Protein AF-A0A1F9UHD9-F1 (afdb_monomer)

Radius of gyration: 20.04 Å; Cα contacts (8 Å, |Δi|>4): 445; chains: 1; bounding box: 47×51×51 Å

Nearest PDB structures (foldseek):
  6tq6-assembly1_A  TM=3.353E-01  e=9.472E+00  Homo sapiens

Structure (mmCIF, N/CA/C/O backbone):
data_AF-A0A1F9UHD9-F1
#
_entry.id   AF-A0A1F9UHD9-F1
#
loop_
_atom_site.group_PDB
_atom_site.id
_atom_site.type_symbol
_atom_site.label_atom_id
_atom_site.label_alt_id
_atom_site.label_comp_id
_atom_site.label_asym_id
_atom_site.label_entity_id
_atom_site.label_seq_id
_atom_site.pdbx_PDB_ins_code
_atom_site.Cartn_x
_atom_site.Cartn_y
_atom_site.Cartn_z
_atom_site.occupancy
_atom_site.B_iso_or_equiv
_atom_site.auth_seq_id
_atom_site.auth_comp_id
_atom_site.auth_asym_id
_atom_site.auth_atom_id
_atom_site.pdbx_PDB_model_num
ATOM 1 N N . MET A 1 1 ? 19.795 4.131 -18.757 1.00 57.53 1 MET A N 1
ATOM 2 C CA . MET A 1 1 ? 18.754 3.550 -17.888 1.00 57.53 1 MET A CA 1
ATOM 3 C C . MET A 1 1 ? 17.725 2.871 -18.749 1.00 57.53 1 MET A C 1
ATOM 5 O O . MET A 1 1 ? 17.191 3.509 -19.652 1.00 57.53 1 MET A O 1
ATOM 9 N N . ALA A 1 2 ? 17.502 1.584 -18.511 1.00 63.12 2 ALA A N 1
ATOM 10 C CA . ALA A 1 2 ? 16.493 0.815 -19.218 1.00 63.12 2 ALA A CA 1
ATOM 11 C C . ALA A 1 2 ? 15.283 0.642 -18.297 1.00 63.12 2 ALA A C 1
ATOM 13 O O . ALA A 1 2 ? 15.334 -0.117 -17.337 1.00 63.12 2 ALA A O 1
ATOM 14 N N . ARG A 1 3 ? 14.194 1.355 -18.602 1.00 83.56 3 ARG A N 1
ATOM 15 C CA . ARG A 1 3 ? 12.867 1.066 -18.048 1.00 83.56 3 ARG A CA 1
ATOM 16 C C . ARG A 1 3 ? 12.532 -0.394 -18.337 1.00 83.56 3 ARG A C 1
ATOM 18 O O . ARG A 1 3 ? 12.645 -0.809 -19.494 1.00 83.56 3 ARG A O 1
ATOM 25 N N . ILE A 1 4 ? 12.047 -1.139 -17.345 1.00 89.31 4 ILE A N 1
ATOM 26 C CA . ILE A 1 4 ? 11.502 -2.473 -17.607 1.00 89.31 4 ILE A CA 1
ATOM 27 C C . ILE A 1 4 ? 9.989 -2.395 -17.807 1.00 89.31 4 ILE A C 1
ATOM 29 O O . ILE A 1 4 ? 9.269 -1.695 -17.093 1.00 89.31 4 ILE A O 1
ATOM 33 N N . VAL A 1 5 ? 9.508 -3.107 -18.823 1.00 92.00 5 VAL A N 1
ATOM 34 C CA . VAL A 1 5 ? 8.082 -3.271 -19.107 1.00 92.00 5 VAL A CA 1
ATOM 35 C C . VAL A 1 5 ? 7.802 -4.762 -19.134 1.00 92.00 5 VAL A C 1
ATOM 37 O O . VAL A 1 5 ? 8.200 -5.462 -20.064 1.00 92.00 5 VAL A O 1
ATOM 40 N N . LEU A 1 6 ? 7.142 -5.253 -18.092 1.00 91.88 6 LEU A N 1
ATOM 41 C CA . LEU A 1 6 ? 6.813 -6.661 -17.933 1.00 91.88 6 LEU A CA 1
ATOM 42 C C . LEU A 1 6 ? 5.302 -6.823 -17.922 1.00 91.88 6 LEU A C 1
ATOM 44 O O . LEU A 1 6 ? 4.602 -6.269 -17.075 1.00 91.88 6 LEU A O 1
ATOM 48 N N . THR A 1 7 ? 4.800 -7.611 -18.864 1.00 93.56 7 THR A N 1
ATOM 49 C CA . THR A 1 7 ? 3.373 -7.886 -18.983 1.00 93.56 7 THR A CA 1
ATOM 50 C C . THR A 1 7 ? 3.118 -9.386 -19.056 1.00 93.56 7 THR A C 1
ATOM 52 O O . THR A 1 7 ? 3.784 -10.127 -19.785 1.00 93.56 7 THR A O 1
ATOM 55 N N . GLY A 1 8 ? 2.169 -9.843 -18.248 1.00 95.06 8 GLY A N 1
ATOM 56 C CA . GLY A 1 8 ? 1.490 -11.121 -18.412 1.00 95.06 8 GLY A CA 1
ATOM 57 C C . GLY A 1 8 ? 0.075 -10.909 -18.945 1.00 95.06 8 GLY A C 1
ATOM 58 O O . GLY A 1 8 ? -0.217 -9.939 -19.644 1.00 95.06 8 GLY A O 1
ATOM 59 N N . THR A 1 9 ? -0.826 -11.807 -18.567 1.00 95.94 9 THR A N 1
ATOM 60 C CA . THR A 1 9 ? -2.266 -11.701 -18.837 1.00 95.94 9 THR A CA 1
ATOM 61 C C . THR A 1 9 ? -3.055 -12.048 -17.579 1.00 95.94 9 THR A C 1
ATOM 63 O O . THR A 1 9 ? -2.531 -12.733 -16.700 1.00 95.94 9 THR A O 1
ATOM 66 N N . ALA A 1 10 ? -4.328 -11.652 -17.522 1.00 92.81 10 ALA A N 1
ATOM 67 C CA . ALA A 1 10 ? -5.207 -11.932 -16.383 1.00 92.81 10 ALA A CA 1
ATOM 68 C C . ALA A 1 10 ? -5.297 -13.427 -16.015 1.00 92.81 10 ALA A C 1
ATOM 70 O O . ALA A 1 10 ? -5.499 -13.762 -14.854 1.00 92.81 10 ALA A O 1
ATOM 71 N N . THR A 1 11 ? -5.119 -14.330 -16.984 1.00 95.56 11 THR A N 1
ATOM 72 C CA . THR A 1 11 ? -5.179 -15.787 -16.777 1.00 95.56 11 THR A CA 1
ATOM 73 C C . THR A 1 11 ? -3.806 -16.456 -16.727 1.00 95.56 11 THR A C 1
ATOM 75 O O . THR A 1 11 ? -3.707 -17.641 -16.416 1.00 95.56 11 THR A O 1
ATOM 78 N N . LYS A 1 12 ? -2.735 -15.735 -17.066 1.00 97.19 12 LYS A N 1
ATOM 79 C CA . LYS A 1 12 ? -1.369 -16.261 -17.097 1.00 97.19 12 LYS A CA 1
ATOM 80 C C . LYS A 1 12 ? -0.401 -15.159 -16.703 1.00 97.19 12 LYS A C 1
ATOM 82 O O . LYS A 1 12 ? 0.032 -14.371 -17.550 1.00 97.19 12 LYS A O 1
ATOM 87 N N . LEU A 1 13 ? -0.071 -15.129 -15.416 1.00 97.75 13 LEU A N 1
ATOM 88 C CA . LEU A 1 13 ? 0.913 -14.201 -14.880 1.00 97.75 13 LEU A CA 1
ATOM 89 C C . LEU A 1 13 ? 2.289 -14.469 -15.494 1.00 97.75 13 LEU A C 1
ATOM 91 O O . LEU A 1 13 ? 2.689 -15.618 -15.710 1.00 97.75 13 LEU A O 1
ATOM 95 N N . ARG A 1 14 ? 3.040 -13.399 -15.751 1.00 98.06 14 ARG A N 1
ATOM 96 C CA . ARG A 1 14 ? 4.465 -13.495 -16.059 1.00 98.06 14 ARG A CA 1
ATOM 97 C C . ARG A 1 14 ? 5.230 -13.594 -14.744 1.00 98.06 14 ARG A C 1
ATOM 99 O O . ARG A 1 14 ? 5.180 -12.672 -13.944 1.00 98.06 14 ARG A O 1
ATOM 106 N N . ARG A 1 15 ? 5.982 -14.670 -14.533 1.00 98.06 15 ARG A N 1
ATOM 107 C CA . ARG A 1 15 ? 6.895 -14.774 -13.386 1.00 98.06 15 ARG A CA 1
ATOM 108 C C . ARG A 1 15 ? 8.090 -13.833 -13.578 1.00 98.06 15 ARG A C 1
ATOM 110 O O . ARG A 1 15 ? 8.751 -13.937 -14.613 1.00 98.06 15 ARG A O 1
ATOM 117 N N . LEU A 1 16 ? 8.369 -12.970 -12.598 1.00 97.81 16 LEU A N 1
ATOM 118 C CA . LEU A 1 16 ? 9.593 -12.165 -12.559 1.00 97.81 16 LEU A CA 1
ATOM 119 C C . LEU A 1 16 ? 10.815 -13.086 -12.451 1.00 97.81 16 LEU A C 1
ATOM 121 O O . LEU A 1 16 ? 10.798 -14.090 -11.733 1.00 97.81 16 LEU A O 1
ATOM 125 N N . ARG A 1 17 ? 11.879 -12.761 -13.180 1.00 97.38 17 ARG A N 1
ATOM 126 C CA . ARG A 1 17 ? 13.166 -13.461 -13.146 1.00 97.38 17 ARG A CA 1
ATOM 127 C C . ARG A 1 17 ? 14.262 -12.476 -12.768 1.00 97.38 17 ARG A C 1
ATOM 129 O O . ARG A 1 17 ? 14.183 -11.306 -13.111 1.00 97.38 17 ARG A O 1
ATOM 136 N N . ALA A 1 18 ? 15.338 -12.965 -12.154 1.00 95.12 18 ALA A N 1
ATOM 137 C CA . ALA A 1 18 ? 16.503 -12.129 -11.853 1.00 95.12 18 ALA A CA 1
ATOM 138 C C . ALA A 1 18 ? 17.067 -11.434 -13.108 1.00 95.12 18 ALA A C 1
ATOM 140 O O . ALA A 1 18 ? 17.470 -10.283 -13.042 1.00 95.12 18 ALA A O 1
ATOM 141 N N . ALA A 1 19 ? 17.020 -12.103 -14.266 1.00 95.12 19 ALA A N 1
ATOM 142 C CA . ALA A 1 19 ? 17.452 -11.536 -15.544 1.00 95.12 19 ALA A CA 1
ATOM 143 C C . ALA A 1 19 ? 16.525 -10.433 -16.096 1.00 95.12 19 ALA A C 1
ATOM 145 O O . ALA A 1 19 ? 16.925 -9.724 -17.014 1.00 95.12 19 ALA A O 1
ATOM 146 N N . ASP A 1 20 ? 15.299 -10.299 -15.576 1.00 95.50 20 ASP A N 1
ATOM 147 C CA . ASP A 1 20 ? 14.425 -9.171 -15.914 1.00 95.50 20 ASP A CA 1
ATOM 148 C C . ASP A 1 20 ? 14.823 -7.900 -15.140 1.00 95.50 20 ASP A C 1
ATOM 150 O O . ASP A 1 20 ? 14.410 -6.807 -15.518 1.00 95.50 20 ASP A O 1
ATOM 154 N N . LEU A 1 21 ? 15.585 -8.031 -14.045 1.00 95.06 21 LEU A N 1
ATOM 155 C CA . LEU A 1 21 ? 15.977 -6.914 -13.191 1.00 95.06 21 LEU A CA 1
ATOM 156 C C . LEU A 1 21 ? 17.275 -6.272 -13.700 1.00 95.06 21 LEU A C 1
ATOM 158 O O . LEU A 1 21 ? 18.230 -6.979 -14.036 1.00 95.06 21 LEU A O 1
ATOM 162 N N . PRO A 1 22 ? 17.350 -4.934 -13.738 1.00 94.00 22 PRO A N 1
ATOM 163 C CA . PRO A 1 22 ? 18.509 -4.250 -14.278 1.00 94.00 22 PRO A CA 1
ATOM 164 C C . PRO A 1 22 ? 19.681 -4.277 -13.287 1.00 94.00 22 PRO A C 1
ATOM 166 O O . PRO A 1 22 ? 19.509 -4.183 -12.070 1.00 94.00 22 PRO A O 1
ATOM 169 N N . ALA A 1 23 ? 20.900 -4.396 -13.819 1.00 93.06 23 ALA A N 1
ATOM 170 C CA . ALA A 1 23 ? 22.121 -4.485 -13.015 1.00 93.06 23 ALA A CA 1
ATOM 171 C C . ALA A 1 23 ? 22.457 -3.176 -12.277 1.00 93.06 23 ALA A C 1
ATOM 173 O O . ALA A 1 23 ? 23.102 -3.209 -11.230 1.00 93.06 23 ALA A O 1
ATOM 174 N N . ASP A 1 24 ? 22.001 -2.035 -12.803 1.00 93.12 24 ASP A N 1
ATOM 175 C CA . ASP A 1 24 ? 22.164 -0.709 -12.194 1.00 93.12 24 ASP A CA 1
ATOM 176 C C . ASP A 1 24 ? 21.177 -0.446 -11.043 1.00 93.12 24 ASP A C 1
ATOM 178 O O . ASP A 1 24 ? 21.260 0.598 -10.400 1.00 93.12 24 ASP A O 1
ATOM 182 N N . ARG A 1 25 ? 20.292 -1.413 -10.748 1.00 94.31 25 ARG A N 1
ATOM 183 C CA . ARG A 1 25 ? 19.274 -1.363 -9.685 1.00 94.31 25 ARG A CA 1
ATOM 184 C C . ARG A 1 25 ? 18.251 -0.240 -9.860 1.00 94.31 25 ARG A C 1
ATOM 186 O O . ARG A 1 25 ? 17.535 0.095 -8.918 1.00 94.31 25 ARG A O 1
ATOM 193 N N . ASP A 1 26 ? 18.149 0.318 -11.060 1.00 93.62 26 ASP A N 1
ATOM 194 C CA . ASP A 1 26 ? 17.202 1.377 -11.368 1.00 93.62 26 ASP A CA 1
ATOM 195 C C . ASP A 1 26 ? 15.925 0.794 -11.981 1.00 93.62 26 ASP A C 1
ATOM 197 O O . ASP A 1 26 ? 15.885 0.438 -13.157 1.00 93.62 26 ASP A O 1
ATOM 201 N N . LEU A 1 27 ? 14.865 0.702 -11.179 1.00 93.19 27 LEU A N 1
ATOM 202 C CA . LEU A 1 27 ? 13.528 0.326 -11.636 1.00 93.19 27 LEU A CA 1
ATOM 203 C C . LEU A 1 27 ? 12.634 1.543 -11.877 1.00 93.19 27 LEU A C 1
ATOM 205 O O . LEU A 1 27 ? 11.437 1.368 -12.111 1.00 93.19 27 LEU A O 1
ATOM 209 N N . ARG A 1 28 ? 13.162 2.768 -11.888 1.00 88.25 28 ARG A N 1
ATOM 210 C CA . ARG A 1 28 ? 12.317 3.952 -12.023 1.00 88.25 28 ARG A CA 1
ATOM 211 C C . ARG A 1 28 ? 11.534 3.957 -13.325 1.00 88.25 28 ARG A C 1
ATOM 213 O O . ARG A 1 28 ? 12.042 3.579 -14.383 1.00 88.25 28 ARG A O 1
ATOM 220 N N . ASN A 1 29 ? 10.301 4.454 -13.263 1.00 83.81 29 ASN A N 1
ATOM 221 C CA . ASN A 1 29 ? 9.361 4.489 -14.392 1.00 83.81 29 ASN A CA 1
ATOM 222 C C . ASN A 1 29 ? 9.012 3.102 -14.973 1.00 83.81 29 ASN A C 1
ATOM 224 O O . ASN A 1 29 ? 8.478 3.012 -16.085 1.00 83.81 29 ASN A O 1
ATOM 228 N N . SER A 1 30 ? 9.331 2.010 -14.274 1.00 88.69 30 SER A N 1
ATOM 229 C CA . SER A 1 30 ? 9.020 0.658 -14.740 1.00 88.69 30 SER A CA 1
ATOM 230 C C . SER A 1 30 ? 7.523 0.381 -14.720 1.00 88.69 30 SER A C 1
ATOM 232 O O . SER A 1 30 ? 6.766 0.983 -13.962 1.00 88.69 30 SER A O 1
ATOM 234 N N . TYR A 1 31 ? 7.087 -0.537 -15.580 1.00 91.12 31 TYR A N 1
ATOM 235 C CA . TYR A 1 31 ? 5.685 -0.923 -15.696 1.00 91.12 31 TYR A CA 1
ATOM 236 C C . TYR A 1 31 ? 5.527 -2.436 -15.619 1.00 91.12 31 TYR A C 1
ATOM 238 O O . TYR A 1 31 ? 6.058 -3.172 -16.454 1.00 91.12 31 TYR A O 1
ATOM 246 N N . LEU A 1 32 ? 4.786 -2.895 -14.619 1.00 94.56 32 LEU A N 1
ATOM 247 C CA . LEU A 1 32 ? 4.532 -4.296 -14.346 1.00 94.56 32 LEU A CA 1
ATOM 248 C C . LEU A 1 32 ? 3.023 -4.523 -14.298 1.00 94.56 32 LEU A C 1
ATOM 250 O O . LEU A 1 32 ? 2.328 -3.965 -13.448 1.00 94.56 32 LEU A O 1
ATOM 254 N N . ARG A 1 33 ? 2.515 -5.360 -15.207 1.00 95.81 33 ARG A N 1
ATOM 255 C CA . ARG A 1 33 ? 1.104 -5.760 -15.223 1.00 95.81 33 ARG A CA 1
ATOM 256 C C . ARG A 1 33 ? 0.941 -7.263 -15.347 1.00 95.81 33 ARG A C 1
ATOM 258 O O . ARG A 1 33 ? 1.534 -7.859 -16.245 1.00 95.81 33 ARG A O 1
ATOM 265 N N . TYR A 1 34 ? 0.109 -7.875 -14.505 1.00 97.75 34 TYR A N 1
ATOM 266 C CA . TYR A 1 34 ? -0.039 -9.337 -14.468 1.00 97.75 34 TYR A CA 1
ATOM 267 C C . TYR A 1 34 ? 1.309 -10.045 -14.268 1.00 97.75 34 TYR A C 1
ATOM 269 O O . TYR A 1 34 ? 1.627 -11.025 -14.948 1.00 97.75 34 TYR A O 1
ATOM 277 N N . VAL A 1 35 ? 2.130 -9.511 -13.363 1.00 98.31 35 VAL A N 1
ATOM 278 C CA . VAL A 1 35 ? 3.443 -10.061 -13.017 1.00 98.31 35 VAL A CA 1
ATOM 279 C C . VAL A 1 35 ? 3.365 -10.718 -11.645 1.00 98.31 35 VAL A C 1
ATOM 281 O O . VAL A 1 35 ? 2.820 -10.156 -10.699 1.00 98.31 35 VAL A O 1
ATOM 284 N N . ASP A 1 36 ? 3.923 -11.916 -11.542 1.00 98.56 36 ASP A N 1
ATOM 285 C CA . ASP A 1 36 ? 4.171 -12.577 -10.270 1.00 98.56 36 ASP A CA 1
ATOM 286 C C . ASP A 1 36 ? 5.591 -12.244 -9.794 1.00 98.56 36 ASP A C 1
ATOM 288 O O . ASP A 1 36 ? 6.587 -12.729 -10.340 1.00 98.56 36 ASP A O 1
ATOM 292 N N . LEU A 1 37 ? 5.644 -11.388 -8.782 1.00 98.25 37 LEU A N 1
ATOM 293 C CA . LEU A 1 37 ? 6.819 -10.897 -8.074 1.00 98.25 37 LEU A CA 1
ATOM 294 C C . LEU A 1 37 ? 7.121 -11.734 -6.821 1.00 98.25 37 LEU A C 1
ATOM 296 O O . LEU A 1 37 ? 8.087 -11.446 -6.124 1.00 98.25 37 LEU A O 1
ATOM 300 N N . SER A 1 38 ? 6.305 -12.740 -6.490 1.00 98.06 38 SER A N 1
ATOM 301 C CA . SER A 1 38 ? 6.288 -13.325 -5.145 1.00 98.06 38 SER A CA 1
ATOM 302 C C . SER A 1 38 ? 7.656 -13.841 -4.692 1.00 98.06 38 SER A C 1
ATOM 304 O O . SER A 1 38 ? 8.303 -14.608 -5.414 1.00 98.06 38 SER A O 1
ATOM 306 N N . GLY A 1 39 ? 8.064 -13.462 -3.481 1.00 96.12 39 GLY A N 1
ATOM 307 C CA . GLY A 1 39 ? 9.324 -13.858 -2.848 1.00 96.12 39 GLY A CA 1
ATOM 308 C C . GLY A 1 39 ? 10.577 -13.161 -3.385 1.00 96.12 39 GLY A C 1
ATOM 309 O O . GLY A 1 39 ? 11.678 -13.556 -3.009 1.00 96.12 39 GLY A O 1
ATOM 310 N N . PHE A 1 40 ? 10.451 -12.165 -4.268 1.00 97.69 40 PHE A N 1
ATOM 311 C CA . PHE A 1 40 ? 11.605 -11.377 -4.699 1.00 97.69 40 PHE A CA 1
ATOM 312 C C . PHE A 1 40 ? 12.052 -10.382 -3.632 1.00 97.69 40 PHE A C 1
ATOM 314 O O . PHE A 1 40 ? 11.241 -9.695 -3.008 1.00 97.69 40 PHE A O 1
ATOM 321 N N . ASP A 1 41 ? 13.369 -10.259 -3.498 1.00 97.75 41 ASP A N 1
ATOM 322 C CA . ASP A 1 41 ? 13.995 -9.173 -2.763 1.00 97.75 41 ASP A CA 1
ATOM 323 C C . ASP A 1 41 ? 14.229 -7.983 -3.704 1.00 97.75 41 ASP A C 1
ATOM 325 O O . ASP A 1 41 ? 15.094 -8.029 -4.582 1.00 97.75 41 ASP A O 1
ATOM 329 N N . LEU A 1 42 ? 13.424 -6.931 -3.538 1.00 96.94 42 LEU A N 1
ATOM 330 C CA . LEU A 1 42 ? 13.552 -5.663 -4.254 1.00 96.94 42 LEU A CA 1
ATOM 331 C C . LEU A 1 42 ? 14.148 -4.563 -3.361 1.00 96.94 42 LEU A C 1
ATOM 333 O O . LEU A 1 42 ? 14.152 -3.395 -3.750 1.00 96.94 42 LEU A O 1
ATOM 337 N N . SER A 1 43 ? 14.690 -4.916 -2.189 1.00 96.50 43 SER A N 1
ATOM 338 C CA . SER A 1 43 ? 15.120 -3.960 -1.159 1.00 96.50 43 SER A CA 1
ATOM 339 C C . SER A 1 43 ? 16.210 -2.988 -1.604 1.00 96.50 43 SER A C 1
ATOM 341 O O . SER A 1 43 ? 16.368 -1.936 -0.992 1.00 96.50 43 SER A O 1
ATOM 343 N N . ILE A 1 44 ? 16.957 -3.335 -2.655 1.00 95.25 44 ILE A N 1
ATOM 344 C CA . ILE A 1 44 ? 18.083 -2.559 -3.188 1.00 95.25 44 ILE A CA 1
ATOM 345 C C . ILE A 1 44 ? 17.741 -1.761 -4.452 1.00 95.25 44 ILE A C 1
ATOM 347 O O . ILE A 1 44 ? 18.631 -1.111 -5.002 1.00 95.25 44 ILE A O 1
ATOM 351 N N . TYR A 1 45 ? 16.507 -1.857 -4.952 1.00 95.56 45 TYR A N 1
ATOM 352 C CA . TYR A 1 45 ? 16.109 -1.248 -6.218 1.00 95.56 45 TYR A CA 1
ATOM 353 C C . TYR A 1 45 ? 15.418 0.093 -5.995 1.00 95.56 45 TYR A C 1
ATOM 355 O O . TYR A 1 45 ? 14.571 0.232 -5.119 1.00 95.56 45 TYR A O 1
ATOM 363 N N . ASP A 1 46 ? 15.750 1.081 -6.820 1.00 94.56 46 ASP A N 1
ATOM 364 C CA . ASP A 1 46 ? 15.022 2.346 -6.863 1.00 94.56 46 ASP A CA 1
ATOM 365 C C . ASP A 1 46 ? 13.749 2.164 -7.694 1.00 94.56 46 ASP A C 1
ATOM 367 O O . ASP A 1 46 ? 13.811 2.022 -8.913 1.00 94.56 46 ASP A O 1
ATOM 371 N N . MET A 1 47 ? 12.597 2.131 -7.031 1.00 93.69 47 MET A N 1
ATOM 372 C CA . MET A 1 47 ? 11.284 1.877 -7.626 1.00 93.69 47 MET A CA 1
ATOM 373 C C . MET A 1 47 ? 10.436 3.149 -7.754 1.00 93.69 47 MET A C 1
ATOM 375 O O . MET A 1 47 ? 9.214 3.056 -7.925 1.00 93.69 47 MET A O 1
ATOM 379 N N . ARG A 1 48 ? 11.041 4.344 -7.704 1.00 88.19 48 ARG A N 1
ATOM 380 C CA . ARG A 1 48 ? 10.283 5.594 -7.857 1.00 88.19 48 ARG A CA 1
ATOM 381 C C . ARG A 1 48 ? 9.535 5.634 -9.185 1.00 88.19 48 ARG A C 1
ATOM 383 O O . ARG A 1 48 ? 10.041 5.189 -10.214 1.00 88.19 48 ARG A O 1
ATOM 390 N N . ASP A 1 49 ? 8.311 6.149 -9.162 1.00 83.50 49 ASP A N 1
ATOM 391 C CA . ASP A 1 49 ? 7.435 6.213 -10.343 1.00 83.50 49 ASP A CA 1
ATOM 392 C C . ASP A 1 49 ? 7.141 4.837 -11.001 1.00 83.50 49 ASP A C 1
ATOM 394 O O . ASP A 1 49 ? 6.793 4.776 -12.182 1.00 83.50 49 ASP A O 1
ATOM 398 N N . THR A 1 50 ? 7.294 3.718 -10.279 1.00 88.81 50 THR A N 1
ATOM 399 C CA . THR A 1 50 ? 6.979 2.374 -10.804 1.00 88.81 50 THR A CA 1
ATOM 400 C C . THR A 1 50 ? 5.490 2.067 -10.720 1.00 88.81 50 THR A C 1
ATOM 402 O O . THR A 1 50 ? 4.845 2.337 -9.706 1.00 88.81 50 THR A O 1
ATOM 405 N N . ASP A 1 51 ? 4.971 1.406 -11.752 1.00 87.81 51 ASP A N 1
ATOM 406 C CA . ASP A 1 51 ? 3.604 0.903 -11.803 1.00 87.81 51 ASP A CA 1
ATOM 407 C C . ASP A 1 51 ? 3.527 -0.599 -11.624 1.00 87.81 51 ASP A C 1
ATOM 409 O O . ASP A 1 51 ? 4.130 -1.358 -12.383 1.00 87.81 51 ASP A O 1
ATOM 413 N N . ILE A 1 52 ? 2.713 -1.019 -10.663 1.00 94.19 52 ILE A N 1
ATOM 414 C CA . ILE A 1 52 ? 2.441 -2.417 -10.356 1.00 94.19 52 ILE A CA 1
ATOM 415 C C . ILE A 1 52 ? 0.923 -2.599 -10.346 1.00 94.19 52 ILE A C 1
ATOM 417 O O . ILE A 1 52 ? 0.224 -2.102 -9.463 1.00 94.19 52 ILE A O 1
ATOM 421 N N . ILE A 1 53 ? 0.392 -3.252 -11.377 1.00 92.75 53 ILE A N 1
ATOM 422 C CA . ILE A 1 53 ? -1.052 -3.325 -11.622 1.00 92.75 53 ILE A CA 1
ATOM 423 C C . ILE A 1 53 ? -1.461 -4.775 -11.865 1.00 92.75 53 ILE A C 1
ATOM 425 O O . ILE A 1 53 ? -0.896 -5.443 -12.726 1.00 92.75 53 ILE A O 1
ATOM 429 N N . ASP A 1 54 ? -2.489 -5.257 -11.169 1.00 94.00 54 ASP A N 1
ATOM 430 C CA . ASP A 1 54 ? -2.989 -6.629 -11.335 1.00 94.00 54 ASP A CA 1
ATOM 431 C C . ASP A 1 54 ? -1.894 -7.699 -11.110 1.00 94.00 54 ASP A C 1
ATOM 433 O O . ASP A 1 54 ? -1.837 -8.711 -11.812 1.00 94.00 54 ASP A O 1
ATOM 437 N N . CYS A 1 55 ? -0.966 -7.450 -10.184 1.00 97.75 55 CYS A N 1
ATOM 438 C CA . CYS A 1 55 ? 0.188 -8.311 -9.926 1.00 97.75 55 CYS A CA 1
ATOM 439 C C . CYS A 1 55 ? -0.009 -9.188 -8.679 1.00 97.75 55 CYS A C 1
ATOM 441 O O . CYS A 1 55 ? -0.952 -9.029 -7.904 1.00 97.75 55 CYS A O 1
ATOM 443 N N . VAL A 1 56 ? 0.934 -10.100 -8.452 1.00 98.44 56 VAL A N 1
ATOM 444 C CA . VAL A 1 56 ? 1.048 -10.850 -7.194 1.00 98.44 56 VAL A CA 1
ATOM 445 C C . VAL A 1 56 ? 2.428 -10.578 -6.606 1.00 98.44 56 VAL A C 1
ATOM 447 O O . VAL A 1 56 ? 3.435 -10.951 -7.195 1.00 98.44 56 VAL A O 1
ATOM 450 N N . GLY A 1 57 ? 2.474 -9.900 -5.465 1.00 98.00 57 GLY A N 1
ATOM 451 C CA . GLY A 1 57 ? 3.676 -9.485 -4.738 1.00 98.00 57 GLY A CA 1
ATOM 452 C C . GLY A 1 57 ? 3.824 -10.152 -3.373 1.00 98.00 57 GLY A C 1
ATOM 453 O O . GLY A 1 57 ? 4.341 -9.540 -2.442 1.00 98.00 57 GLY A O 1
ATOM 454 N N . ARG A 1 58 ? 3.371 -11.402 -3.225 1.00 98.44 58 ARG A N 1
ATOM 455 C CA . ARG A 1 58 ? 3.387 -12.096 -1.931 1.00 98.44 58 ARG A CA 1
ATOM 456 C C . ARG A 1 58 ? 4.807 -12.279 -1.412 1.00 98.44 58 ARG A C 1
ATOM 458 O O . ARG A 1 58 ? 5.663 -12.784 -2.135 1.00 98.44 58 ARG A O 1
ATOM 465 N N . GLY A 1 59 ? 5.063 -11.906 -0.163 1.00 98.31 59 GLY A N 1
ATOM 466 C CA . GLY A 1 59 ? 6.392 -12.054 0.440 1.00 98.31 59 GLY A CA 1
ATOM 467 C C . GLY A 1 59 ? 7.501 -11.239 -0.235 1.00 98.31 59 GLY A C 1
ATOM 468 O O . GLY A 1 59 ? 8.673 -11.539 -0.026 1.00 98.31 59 GLY A O 1
ATOM 469 N N . VAL A 1 60 ? 7.165 -10.253 -1.076 1.00 98.19 60 VAL A N 1
ATOM 470 C CA . VAL A 1 60 ? 8.162 -9.353 -1.676 1.00 98.19 60 VAL A CA 1
ATOM 471 C C . VAL A 1 60 ? 8.776 -8.466 -0.604 1.00 98.19 60 VAL A C 1
ATOM 473 O O . VAL A 1 60 ? 8.083 -7.999 0.296 1.00 98.19 60 VAL A O 1
ATOM 476 N N . ILE A 1 61 ? 10.066 -8.179 -0.722 1.00 98.19 61 ILE A N 1
ATOM 477 C CA . ILE A 1 61 ? 10.726 -7.171 0.105 1.00 98.19 61 ILE A CA 1
ATOM 478 C C . ILE A 1 61 ? 10.825 -5.882 -0.705 1.00 98.19 61 ILE A C 1
ATOM 480 O O . ILE A 1 61 ? 11.592 -5.824 -1.662 1.00 98.19 61 ILE A O 1
ATOM 484 N N . LEU A 1 62 ? 10.043 -4.863 -0.347 1.00 97.38 62 LEU A N 1
ATOM 485 C CA . LEU A 1 62 ? 10.111 -3.551 -0.993 1.00 97.38 62 LEU A CA 1
ATOM 486 C C . LEU A 1 62 ? 11.288 -2.722 -0.445 1.00 97.38 62 LEU A C 1
ATOM 488 O O . LEU A 1 62 ? 11.740 -2.957 0.682 1.00 97.38 62 LEU A O 1
ATOM 492 N N . PRO A 1 63 ? 11.801 -1.755 -1.225 1.00 95.31 63 PRO A N 1
ATOM 493 C CA . PRO A 1 63 ? 12.921 -0.928 -0.803 1.00 95.31 63 PRO A CA 1
ATOM 494 C C . PRO A 1 63 ? 12.511 0.055 0.296 1.00 95.31 63 PRO A C 1
ATOM 496 O O . PRO A 1 63 ? 11.507 0.752 0.191 1.00 95.31 63 PRO A O 1
ATOM 499 N N . ASP A 1 64 ? 13.324 0.108 1.351 1.00 92.00 64 ASP A N 1
ATOM 500 C CA . ASP A 1 64 ? 13.120 0.933 2.549 1.00 92.00 64 ASP A CA 1
ATOM 501 C C . ASP A 1 64 ? 14.357 1.807 2.803 1.00 92.00 64 ASP A C 1
ATOM 503 O O . ASP A 1 64 ? 14.963 1.798 3.872 1.00 92.00 64 ASP A O 1
ATOM 507 N N . PHE A 1 65 ? 14.804 2.502 1.755 1.00 87.81 65 PHE A N 1
ATOM 508 C CA . PHE A 1 65 ? 15.946 3.411 1.803 1.00 87.81 65 PHE A CA 1
ATOM 509 C C . PHE A 1 65 ? 15.633 4.728 1.089 1.00 87.81 65 PHE A C 1
ATOM 511 O O . PHE A 1 65 ? 14.790 4.790 0.186 1.00 87.81 65 PHE A O 1
ATOM 518 N N . ALA A 1 66 ? 16.359 5.771 1.488 1.00 80.81 66 ALA A N 1
ATOM 519 C CA . ALA A 1 66 ? 16.329 7.070 0.833 1.00 80.81 66 ALA A CA 1
ATOM 520 C C . ALA A 1 66 ? 17.223 7.068 -0.417 1.00 80.81 66 ALA A C 1
ATOM 522 O O . ALA A 1 66 ? 18.393 6.687 -0.370 1.00 80.81 66 ALA A O 1
ATOM 523 N N . ALA A 1 67 ? 16.675 7.526 -1.537 1.00 64.88 67 ALA A N 1
ATOM 524 C CA . ALA A 1 67 ? 17.332 7.728 -2.822 1.00 64.88 67 ALA A CA 1
ATOM 525 C C . ALA A 1 67 ? 17.449 9.239 -3.119 1.00 64.88 67 ALA A C 1
ATOM 527 O O . ALA A 1 67 ? 16.785 9.781 -4.015 1.00 64.88 67 ALA A O 1
ATOM 528 N N . GLY A 1 68 ? 18.299 9.920 -2.342 1.00 75.19 68 GLY A N 1
ATOM 529 C CA . GLY A 1 68 ? 18.353 11.385 -2.257 1.00 75.19 68 GLY A CA 1
ATOM 530 C C . GLY A 1 68 ? 17.323 11.903 -1.250 1.00 75.19 68 GLY A C 1
ATOM 531 O O . GLY A 1 68 ? 17.169 11.309 -0.189 1.00 75.19 68 GLY A O 1
ATOM 532 N N . ASP A 1 69 ? 16.586 12.956 -1.611 1.00 66.44 69 ASP A N 1
ATOM 533 C CA . ASP A 1 69 ? 15.513 13.535 -0.775 1.00 66.44 69 ASP A CA 1
ATOM 534 C C . ASP A 1 69 ? 14.187 12.751 -0.839 1.00 66.44 69 ASP A C 1
ATOM 536 O O . ASP A 1 69 ? 13.191 13.137 -0.232 1.00 66.44 69 ASP A O 1
ATOM 540 N N . LEU A 1 70 ? 14.151 11.668 -1.617 1.00 72.75 70 LEU A N 1
ATOM 541 C CA . LEU A 1 70 ? 12.967 10.845 -1.855 1.00 72.75 70 LEU A CA 1
ATOM 542 C C . LEU A 1 70 ? 13.217 9.419 -1.385 1.00 72.75 70 LEU A C 1
ATOM 544 O O . LEU A 1 70 ? 14.337 8.924 -1.474 1.00 72.75 70 LEU A O 1
ATOM 548 N N . GLN A 1 71 ? 12.169 8.718 -0.981 1.00 84.50 71 GLN A N 1
ATOM 549 C CA . GLN A 1 71 ? 12.233 7.282 -0.731 1.00 84.50 71 GLN A CA 1
ATOM 550 C C . GLN A 1 71 ? 12.246 6.502 -2.040 1.00 84.50 71 GLN A C 1
ATOM 552 O O . GL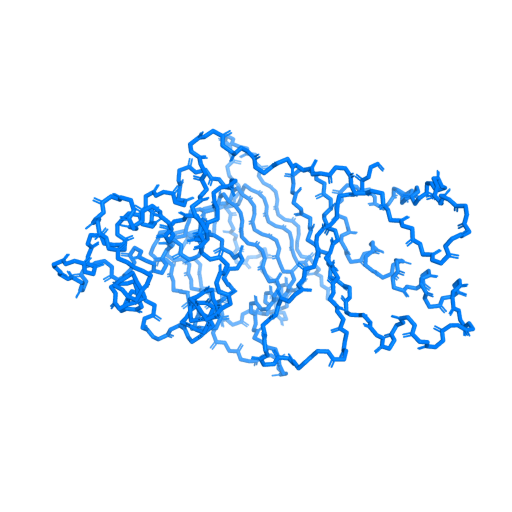N A 1 71 ? 11.639 6.904 -3.033 1.00 84.50 71 GLN A O 1
ATOM 557 N N . ALA A 1 72 ? 12.890 5.338 -2.031 1.00 88.69 72 ALA A N 1
ATOM 558 C CA . ALA A 1 72 ? 12.972 4.444 -3.185 1.00 88.69 72 ALA A CA 1
ATOM 559 C C . ALA A 1 72 ? 11.605 3.936 -3.694 1.00 88.69 72 ALA A C 1
ATOM 561 O O . ALA A 1 72 ? 11.532 3.397 -4.790 1.00 88.69 72 ALA A O 1
ATOM 562 N N . THR A 1 73 ? 10.514 4.128 -2.944 1.00 90.50 73 THR A N 1
ATOM 563 C CA . THR A 1 73 ? 9.132 3.850 -3.380 1.00 90.50 73 THR A CA 1
ATOM 564 C C . THR A 1 73 ? 8.281 5.104 -3.584 1.00 90.50 73 THR A C 1
ATOM 566 O O . THR A 1 73 ? 7.061 4.993 -3.729 1.00 90.50 73 THR A O 1
ATOM 569 N N . ASP A 1 74 ? 8.856 6.308 -3.547 1.00 83.00 74 ASP A N 1
ATOM 570 C CA . ASP A 1 74 ? 8.064 7.523 -3.751 1.00 83.00 74 ASP A CA 1
ATOM 571 C C . ASP A 1 74 ? 7.423 7.521 -5.145 1.00 83.00 74 ASP A C 1
ATOM 573 O O . ASP A 1 74 ? 8.040 7.167 -6.150 1.00 83.00 74 ASP A O 1
ATOM 577 N N . TYR A 1 75 ? 6.141 7.883 -5.188 1.00 80.00 75 TYR A N 1
ATOM 578 C CA . TYR A 1 75 ? 5.288 7.834 -6.383 1.00 80.00 75 TYR A CA 1
ATOM 579 C C . TYR A 1 75 ? 5.098 6.447 -7.016 1.00 80.00 75 TYR A C 1
ATOM 581 O O . TYR A 1 75 ? 4.446 6.348 -8.055 1.00 80.00 75 TYR A O 1
ATOM 589 N N . MET A 1 76 ? 5.587 5.371 -6.389 1.00 88.38 76 MET A N 1
ATOM 590 C CA . MET A 1 76 ? 5.225 4.013 -6.785 1.00 88.38 76 MET A CA 1
ATOM 591 C C . MET A 1 76 ? 3.711 3.832 -6.642 1.00 88.38 76 MET A C 1
ATOM 593 O O . MET A 1 76 ? 3.136 4.190 -5.609 1.00 88.38 76 MET A O 1
ATOM 597 N N . GLN A 1 77 ? 3.077 3.255 -7.659 1.00 86.19 77 GLN A N 1
ATOM 598 C CA . GLN A 1 77 ? 1.654 2.942 -7.656 1.00 86.19 77 GLN A CA 1
ATOM 599 C C . GLN A 1 77 ? 1.439 1.434 -7.670 1.00 86.19 77 GLN A C 1
ATOM 601 O O . GLN A 1 77 ? 1.864 0.741 -8.591 1.00 86.19 77 GLN A O 1
ATOM 606 N N . SER A 1 78 ? 0.716 0.946 -6.670 1.00 89.62 78 SER A N 1
ATOM 607 C CA . SER A 1 78 ? 0.180 -0.408 -6.630 1.00 89.62 78 SER A CA 1
ATOM 608 C C . SER A 1 78 ? -1.327 -0.373 -6.777 1.00 89.62 78 SER A C 1
ATOM 610 O O . SER A 1 78 ? -1.982 0.323 -6.000 1.00 89.62 78 SER A O 1
ATOM 612 N N . ARG A 1 79 ? -1.878 -1.162 -7.705 1.00 87.38 79 ARG A N 1
ATOM 613 C CA . ARG A 1 79 ? -3.326 -1.389 -7.794 1.00 87.38 79 ARG A CA 1
ATOM 614 C C . ARG A 1 79 ? -3.679 -2.839 -8.027 1.00 87.38 79 ARG A C 1
ATOM 616 O O . ARG A 1 79 ? -3.075 -3.485 -8.888 1.00 87.38 79 ARG A O 1
ATOM 623 N N . ARG A 1 80 ? -4.730 -3.303 -7.344 1.00 89.56 80 ARG A N 1
ATOM 624 C CA . ARG A 1 80 ? -5.288 -4.654 -7.506 1.00 89.56 80 ARG A CA 1
ATOM 625 C C . ARG A 1 80 ? -4.189 -5.718 -7.417 1.00 89.56 80 ARG A C 1
ATOM 627 O O . ARG A 1 80 ? -4.205 -6.702 -8.150 1.00 89.56 80 ARG A O 1
ATOM 634 N N . THR A 1 81 ? -3.195 -5.463 -6.570 1.00 94.50 81 THR A N 1
ATOM 635 C CA . THR A 1 81 ? -2.013 -6.304 -6.411 1.00 94.50 81 THR A CA 1
ATOM 636 C C . THR A 1 81 ? -2.034 -6.957 -5.041 1.00 94.50 81 THR A C 1
ATOM 638 O O . THR A 1 81 ? -2.259 -6.307 -4.024 1.00 94.50 81 THR A O 1
ATOM 641 N N . ASP A 1 82 ? -1.800 -8.264 -5.010 1.00 96.94 82 ASP A N 1
ATOM 642 C CA . ASP A 1 82 ? -1.763 -9.023 -3.764 1.00 96.94 82 ASP A CA 1
ATOM 643 C C . ASP A 1 82 ? -0.382 -8.923 -3.105 1.00 96.94 82 ASP A C 1
ATOM 645 O O . ASP A 1 82 ? 0.565 -9.559 -3.562 1.00 96.94 82 ASP A O 1
ATOM 649 N N . TRP A 1 83 ? -0.276 -8.160 -2.018 1.00 97.81 83 TRP A N 1
ATOM 650 C CA . TRP A 1 83 ? 0.964 -7.968 -1.255 1.00 97.81 83 TRP A CA 1
ATOM 651 C C . TRP A 1 83 ? 1.071 -8.836 -0.005 1.00 97.81 83 TRP A C 1
ATOM 653 O O . TRP A 1 83 ? 1.890 -8.544 0.859 1.00 97.81 83 TRP A O 1
ATOM 663 N N . THR A 1 84 ? 0.275 -9.900 0.109 1.00 97.94 84 THR A N 1
ATOM 664 C CA . THR A 1 84 ? 0.233 -10.711 1.334 1.00 97.94 84 THR A CA 1
ATOM 665 C C . THR A 1 84 ? 1.633 -11.143 1.787 1.00 97.94 84 THR A C 1
ATOM 667 O O . THR A 1 84 ? 2.355 -11.834 1.061 1.00 97.94 84 THR A O 1
ATOM 670 N N . GLY A 1 85 ? 2.021 -10.745 2.997 1.00 98.12 85 GLY A N 1
ATOM 671 C CA . GLY A 1 85 ? 3.308 -11.060 3.616 1.00 98.12 85 GLY A CA 1
ATOM 672 C C . GLY A 1 85 ? 4.503 -10.253 3.099 1.00 98.12 85 GLY A C 1
ATOM 673 O O . GLY A 1 85 ? 5.636 -10.597 3.428 1.00 98.12 85 GLY A O 1
ATOM 674 N N . ALA A 1 86 ? 4.300 -9.226 2.273 1.00 98.38 86 ALA A N 1
ATOM 675 C CA . ALA A 1 86 ? 5.383 -8.380 1.779 1.00 98.38 86 ALA A CA 1
ATOM 676 C C . ALA A 1 86 ? 5.975 -7.490 2.887 1.00 98.38 86 ALA A C 1
ATOM 678 O O . ALA A 1 86 ? 5.247 -6.965 3.724 1.00 98.38 86 ALA A O 1
ATOM 679 N N . LYS A 1 87 ? 7.288 -7.239 2.878 1.00 98.00 87 LYS A N 1
ATOM 680 C CA . LYS A 1 87 ? 7.890 -6.223 3.755 1.00 98.00 87 LYS A CA 1
ATOM 681 C C . LYS A 1 87 ? 7.637 -4.842 3.152 1.00 98.00 87 LYS A C 1
ATOM 683 O O . LYS A 1 87 ? 8.236 -4.502 2.132 1.00 98.00 87 LYS A O 1
ATOM 688 N N . ILE A 1 88 ? 6.757 -4.069 3.785 1.00 96.88 88 ILE A N 1
ATOM 689 C CA . ILE A 1 88 ? 6.367 -2.723 3.351 1.00 96.88 88 ILE A CA 1
ATOM 690 C C . ILE A 1 88 ? 7.306 -1.683 3.990 1.00 96.88 88 ILE A C 1
ATOM 692 O O . ILE A 1 88 ? 7.589 -1.797 5.183 1.00 96.88 88 ILE A O 1
ATOM 696 N N . PRO A 1 89 ? 7.801 -0.675 3.246 1.00 94.75 89 PRO A N 1
ATOM 697 C CA . PRO A 1 89 ? 8.633 0.377 3.822 1.00 94.75 89 PRO A CA 1
ATOM 698 C C . PRO A 1 89 ? 7.836 1.251 4.793 1.00 94.75 89 PRO A C 1
ATOM 700 O O . PRO A 1 89 ? 6.649 1.513 4.579 1.00 94.75 89 PRO A O 1
ATOM 703 N N . ALA A 1 90 ? 8.503 1.781 5.819 1.00 92.00 90 ALA A N 1
ATOM 704 C CA . ALA A 1 90 ? 7.860 2.632 6.829 1.00 92.00 90 ALA A CA 1
ATOM 705 C C . ALA A 1 90 ? 7.227 3.894 6.210 1.00 92.00 90 ALA A C 1
ATOM 707 O O . ALA A 1 90 ? 6.202 4.406 6.662 1.00 92.00 90 ALA A O 1
ATOM 708 N N . ILE A 1 91 ? 7.823 4.389 5.126 1.00 87.19 91 ILE A N 1
ATOM 709 C CA . ILE A 1 91 ? 7.415 5.614 4.430 1.00 87.19 91 ILE A CA 1
ATOM 710 C C . ILE A 1 91 ? 6.515 5.290 3.222 1.00 87.19 91 ILE A C 1
ATOM 712 O O . ILE A 1 91 ? 6.640 5.861 2.138 1.00 87.19 91 ILE A O 1
ATOM 716 N N . VAL A 1 92 ? 5.586 4.350 3.396 1.00 86.81 92 VAL A N 1
ATOM 717 C CA . VAL A 1 92 ? 4.613 3.987 2.362 1.00 86.81 92 VAL A CA 1
ATOM 718 C C . VAL A 1 92 ? 3.587 5.102 2.126 1.00 86.81 92 VAL A C 1
ATOM 720 O O . VAL A 1 92 ? 3.131 5.779 3.048 1.00 86.81 92 VAL A O 1
ATOM 723 N N . SER A 1 93 ? 3.217 5.300 0.861 1.00 84.12 93 SER A N 1
ATOM 724 C CA . SER A 1 93 ? 2.163 6.239 0.474 1.00 84.12 93 SER A CA 1
ATOM 725 C C . SER A 1 93 ? 0.778 5.716 0.866 1.00 84.12 93 SER A C 1
ATOM 727 O O . SER A 1 93 ? 0.425 4.583 0.538 1.00 84.12 93 SER A O 1
ATOM 729 N N . SER A 1 94 ? -0.043 6.574 1.475 1.00 79.81 94 SER A N 1
ATOM 730 C CA . SER A 1 94 ? -1.449 6.282 1.800 1.00 79.81 94 SER A CA 1
ATOM 731 C C . SER A 1 94 ? -2.348 6.131 0.565 1.00 79.81 94 SER A C 1
ATOM 733 O O . SER A 1 94 ? -3.470 5.641 0.678 1.00 79.81 94 SER A O 1
ATOM 735 N N . TYR A 1 95 ? -1.862 6.514 -0.622 1.00 77.94 95 TYR A N 1
ATOM 736 C CA . TYR A 1 95 ? -2.569 6.338 -1.894 1.00 77.94 95 TYR A CA 1
ATOM 737 C C . TYR A 1 95 ? -2.440 4.916 -2.469 1.00 77.94 95 TYR A C 1
ATOM 739 O O . TYR A 1 95 ? -3.178 4.551 -3.385 1.00 77.94 95 TYR A O 1
ATOM 747 N N . ASN A 1 96 ? -1.532 4.092 -1.936 1.00 84.56 96 ASN A N 1
ATOM 748 C CA . ASN A 1 96 ? -1.395 2.692 -2.330 1.00 84.56 96 ASN A CA 1
ATOM 749 C C . ASN A 1 96 ? -2.322 1.814 -1.488 1.00 84.56 96 ASN A C 1
ATOM 751 O O . ASN A 1 96 ? -1.893 1.243 -0.487 1.00 84.56 96 ASN A O 1
ATOM 755 N N . HIS A 1 97 ? -3.588 1.703 -1.900 1.00 84.69 97 HIS A N 1
ATOM 756 C CA . HIS A 1 97 ? -4.623 0.974 -1.155 1.00 84.69 97 HIS A CA 1
ATOM 757 C C . HIS A 1 97 ? -4.177 -0.439 -0.776 1.00 84.69 97 HIS A C 1
ATOM 759 O O . HIS A 1 97 ? -4.290 -0.823 0.385 1.00 84.69 97 HIS A O 1
ATOM 765 N N . ASP A 1 98 ? -3.618 -1.185 -1.731 1.00 90.31 98 ASP A N 1
ATOM 766 C CA . ASP A 1 98 ? -3.205 -2.568 -1.493 1.00 90.31 98 ASP A CA 1
ATOM 767 C C . ASP A 1 98 ? -2.100 -2.666 -0.425 1.00 90.31 98 ASP A C 1
ATOM 769 O O . ASP A 1 98 ? -2.096 -3.596 0.379 1.00 90.31 98 ASP A O 1
ATOM 773 N N . LEU A 1 99 ? -1.189 -1.684 -0.381 1.00 93.62 99 LEU A N 1
ATOM 774 C CA . LEU A 1 99 ? -0.124 -1.632 0.623 1.00 93.62 99 LEU A CA 1
ATOM 775 C C . LEU A 1 99 ? -0.661 -1.220 1.991 1.00 93.62 99 LEU A C 1
ATOM 777 O O . LEU A 1 99 ? -0.270 -1.807 2.990 1.00 93.62 99 LEU A O 1
ATOM 781 N N . VAL A 1 100 ? -1.583 -0.255 2.050 1.00 92.44 100 VAL A N 1
ATOM 782 C CA . VAL A 1 100 ? -2.247 0.133 3.307 1.00 92.44 100 VAL A CA 1
ATOM 783 C C . VAL A 1 100 ? -3.020 -1.052 3.888 1.00 92.44 100 VAL A C 1
ATOM 785 O O . VAL A 1 100 ? -2.937 -1.317 5.086 1.00 92.44 100 VAL A O 1
ATOM 788 N N . VAL A 1 101 ? -3.737 -1.800 3.045 1.00 95.19 101 VAL A N 1
ATOM 789 C CA . VAL A 1 101 ? -4.429 -3.031 3.450 1.00 95.19 101 VAL A CA 1
ATOM 790 C C . VAL A 1 101 ? -3.438 -4.055 3.991 1.00 95.19 101 VAL A C 1
ATOM 792 O O . VAL A 1 101 ? -3.717 -4.682 5.012 1.00 95.19 101 VAL A O 1
ATOM 795 N N . GLU A 1 102 ? -2.288 -4.225 3.342 1.00 97.62 102 GLU A N 1
ATOM 796 C CA . GLU A 1 102 ? -1.268 -5.150 3.825 1.00 97.62 102 GLU A CA 1
ATOM 797 C C . GLU A 1 102 ? -0.668 -4.714 5.168 1.00 97.62 102 GLU A C 1
ATOM 799 O O . GLU A 1 102 ? -0.540 -5.540 6.069 1.00 97.62 102 GLU A O 1
ATOM 804 N N . VAL A 1 103 ? -0.403 -3.418 5.363 1.00 97.56 103 VAL A N 1
ATOM 805 C CA . VAL A 1 103 ? 0.022 -2.876 6.665 1.00 97.56 103 VAL A CA 1
ATOM 806 C C . VAL A 1 103 ? -0.999 -3.214 7.758 1.00 97.56 103 VAL A C 1
ATOM 808 O O . VAL A 1 103 ? -0.628 -3.728 8.813 1.00 97.56 103 VAL A O 1
ATOM 811 N N . LEU A 1 104 ? -2.295 -3.010 7.493 1.00 97.00 104 LEU A N 1
ATOM 812 C CA . LEU A 1 104 ? -3.360 -3.363 8.439 1.00 97.00 104 LEU A CA 1
ATOM 813 C C . LEU A 1 104 ? -3.383 -4.870 8.736 1.00 97.00 104 LEU A C 1
ATOM 815 O O . LEU A 1 104 ? -3.496 -5.265 9.897 1.00 97.00 104 LEU A O 1
ATOM 819 N N . ARG A 1 105 ? -3.245 -5.722 7.711 1.00 97.62 105 ARG A N 1
ATOM 820 C CA . ARG A 1 105 ? -3.190 -7.186 7.875 1.00 97.62 105 ARG A CA 1
ATOM 821 C C . ARG A 1 105 ? -2.027 -7.626 8.753 1.00 97.62 105 ARG A C 1
ATOM 823 O O . ARG A 1 105 ? -2.214 -8.515 9.579 1.00 97.62 105 ARG A O 1
ATOM 830 N N . GLN A 1 106 ? -0.863 -7.001 8.608 1.00 98.12 106 GLN A N 1
ATOM 831 C CA . GLN A 1 106 ? 0.316 -7.306 9.422 1.00 98.12 106 GLN A CA 1
ATOM 832 C C . GLN A 1 106 ? 0.172 -6.836 10.870 1.00 98.12 106 GLN A C 1
ATOM 834 O O . GLN A 1 106 ? 0.694 -7.485 11.775 1.00 98.12 106 GLN A O 1
ATOM 839 N N . ALA A 1 107 ? -0.564 -5.749 11.107 1.00 98.19 107 ALA A N 1
ATOM 840 C CA . ALA A 1 107 ? -0.819 -5.250 12.452 1.00 98.19 107 ALA A CA 1
ATOM 841 C C . ALA A 1 107 ? -1.864 -6.086 13.212 1.00 98.19 107 ALA A C 1
ATOM 843 O O . ALA A 1 107 ? -1.698 -6.313 14.411 1.00 98.19 107 ALA A O 1
ATOM 844 N N . ILE A 1 108 ? -2.911 -6.575 12.531 1.00 98.25 108 ILE A N 1
ATOM 845 C CA . ILE A 1 108 ? -4.065 -7.283 13.123 1.00 98.25 108 ILE A CA 1
ATOM 846 C C . ILE A 1 108 ? -3.690 -8.355 14.167 1.00 98.25 108 ILE A C 1
ATOM 848 O O . ILE A 1 108 ? -4.272 -8.314 15.250 1.00 98.25 108 ILE A O 1
ATOM 852 N N . PRO A 1 109 ? -2.725 -9.269 13.932 1.00 98.38 109 PRO A N 1
ATOM 853 C CA . PRO A 1 109 ? -2.352 -10.291 14.916 1.00 98.38 109 PRO A CA 1
ATOM 854 C C . PRO A 1 109 ? -1.839 -9.744 16.256 1.00 98.38 109 PRO A C 1
ATOM 856 O O . PRO A 1 109 ? -1.849 -10.466 17.249 1.00 98.38 109 PRO A O 1
ATOM 859 N N . SER A 1 110 ? -1.371 -8.493 16.289 1.00 98.12 110 SER A N 1
ATOM 860 C CA . SER A 1 110 ? -0.862 -7.833 17.499 1.00 98.12 110 SER A CA 1
ATOM 861 C C . SER A 1 110 ? -1.906 -6.979 18.228 1.00 98.12 110 SER A C 1
ATOM 863 O O . SER A 1 110 ? -1.641 -6.488 19.326 1.00 98.12 110 SER A O 1
ATOM 865 N N . LEU A 1 111 ? -3.083 -6.787 17.628 1.00 98.44 111 LEU A N 1
ATOM 866 C CA . LEU A 1 111 ? -4.159 -5.962 18.169 1.00 98.44 111 LEU A CA 1
ATOM 867 C C . LEU A 1 111 ? -5.168 -6.811 18.951 1.00 98.44 111 LEU A C 1
ATOM 869 O O . LEU A 1 111 ? -5.344 -8.003 18.712 1.00 98.44 111 LEU A O 1
ATOM 873 N N . SER A 1 112 ? -5.891 -6.172 19.867 1.00 98.50 112 SER A N 1
ATOM 874 C CA . SER A 1 112 ? -6.990 -6.781 20.622 1.00 98.50 112 SER A CA 1
ATOM 875 C C . SER A 1 112 ? -8.125 -5.774 20.824 1.00 98.50 112 SER A C 1
ATOM 877 O O . SER A 1 112 ? -7.953 -4.589 20.546 1.00 98.50 112 SER A O 1
ATOM 879 N N . GLY A 1 113 ? -9.302 -6.235 21.265 1.00 98.19 113 GLY A N 1
ATOM 880 C CA . GLY A 1 113 ? -10.441 -5.368 21.591 1.00 98.19 113 GLY A CA 1
ATOM 881 C C . GLY A 1 113 ? -10.938 -4.507 20.421 1.00 98.19 113 GLY A C 1
ATOM 882 O O . GLY A 1 113 ? -11.023 -4.970 19.284 1.00 98.19 113 GLY A O 1
ATOM 883 N N . VAL A 1 114 ? -11.275 -3.249 20.714 1.00 98.25 114 VAL A N 1
ATOM 884 C CA . VAL A 1 114 ? -11.789 -2.285 19.726 1.00 98.25 114 VAL A CA 1
ATOM 885 C C . VAL A 1 114 ? -10.756 -1.951 18.633 1.00 98.25 114 VAL A C 1
ATOM 887 O O . VAL A 1 114 ? -11.149 -1.945 17.465 1.00 98.25 114 VAL A O 1
ATOM 890 N N . PRO A 1 115 ? -9.446 -1.776 18.921 1.00 98.50 115 PRO A N 1
ATOM 891 C CA . PRO A 1 115 ? -8.447 -1.576 17.866 1.00 98.50 115 PRO A CA 1
ATOM 892 C C . PRO A 1 115 ? -8.390 -2.701 16.826 1.00 98.50 115 PRO A C 1
ATOM 894 O O . PRO A 1 115 ? -8.303 -2.441 15.626 1.00 98.50 115 PRO A O 1
ATOM 897 N N . LEU A 1 116 ? -8.494 -3.960 17.270 1.00 98.50 116 LEU A N 1
ATOM 898 C CA . LEU A 1 116 ? -8.555 -5.118 16.373 1.00 98.50 116 LEU A CA 1
ATOM 899 C C . LEU A 1 116 ? -9.774 -5.039 15.445 1.00 98.50 116 LEU A C 1
ATOM 901 O O . LEU A 1 116 ? -9.640 -5.192 14.231 1.00 98.50 116 LEU A O 1
ATOM 905 N N . GLN A 1 117 ? -10.953 -4.784 16.015 1.00 98.50 117 GLN A N 1
ATOM 906 C CA . GLN A 1 117 ? -12.198 -4.677 15.253 1.00 98.50 117 GLN A CA 1
ATOM 907 C C . GLN A 1 117 ? -12.139 -3.524 14.243 1.00 98.50 117 GLN A C 1
ATOM 909 O O . GLN A 1 117 ? -12.520 -3.701 13.086 1.00 98.50 117 GLN A O 1
ATOM 914 N N . ALA A 1 118 ? -11.609 -2.367 14.647 1.00 97.19 118 ALA A N 1
ATOM 915 C CA . ALA A 1 118 ? -11.456 -1.203 13.781 1.00 97.19 118 ALA A CA 1
ATOM 916 C C . ALA A 1 118 ? -10.527 -1.499 12.593 1.00 97.19 118 ALA A C 1
ATOM 918 O O . ALA A 1 118 ? -10.906 -1.275 11.442 1.00 97.19 118 ALA A O 1
ATOM 919 N N . ALA A 1 119 ? -9.350 -2.084 12.847 1.00 96.81 119 ALA A N 1
ATOM 920 C CA . ALA A 1 119 ? -8.413 -2.471 11.793 1.00 96.81 119 ALA A CA 1
ATOM 921 C C . ALA A 1 119 ? -9.028 -3.484 10.810 1.00 96.81 119 ALA A C 1
ATOM 923 O O . ALA A 1 119 ? -8.865 -3.348 9.596 1.00 96.81 119 ALA A O 1
ATOM 924 N N . GLN A 1 120 ? -9.786 -4.465 11.314 1.00 97.56 120 GLN A N 1
ATOM 925 C CA . GLN A 1 120 ? -10.499 -5.441 10.485 1.00 97.56 120 GLN A CA 1
ATOM 926 C C . GLN A 1 120 ? -11.578 -4.789 9.615 1.00 97.56 120 GLN A C 1
ATOM 928 O O . GLN A 1 120 ? -11.691 -5.131 8.438 1.00 97.56 120 GLN A O 1
ATOM 933 N N . VAL A 1 121 ? -12.353 -3.842 10.154 1.00 95.62 121 VAL A N 1
ATOM 934 C CA . VAL A 1 121 ? -13.359 -3.099 9.380 1.00 95.62 121 VAL A CA 1
ATOM 935 C C . VAL A 1 121 ? -12.706 -2.348 8.223 1.00 95.62 121 VAL A C 1
ATOM 937 O O . VAL A 1 121 ? -13.149 -2.509 7.084 1.00 95.62 121 VAL A O 1
ATOM 940 N N . VAL A 1 122 ? -11.633 -1.590 8.481 1.00 93.12 122 VAL A N 1
ATOM 941 C CA . VAL A 1 122 ? -10.929 -0.840 7.428 1.00 93.12 122 VAL A CA 1
ATOM 942 C C . VAL A 1 122 ? -10.348 -1.795 6.386 1.00 93.12 122 VAL A C 1
ATOM 944 O O . VAL A 1 122 ? -10.612 -1.630 5.195 1.00 93.12 122 VAL A O 1
ATOM 947 N N . ALA A 1 123 ? -9.616 -2.830 6.811 1.00 93.94 123 ALA A N 1
ATOM 948 C CA . ALA A 1 123 ? -8.983 -3.779 5.897 1.00 93.94 123 ALA A CA 1
ATOM 949 C C . ALA A 1 123 ? -10.010 -4.497 5.005 1.00 93.94 123 ALA A C 1
ATOM 951 O O . ALA A 1 123 ? -9.823 -4.579 3.789 1.00 93.94 123 ALA A O 1
ATOM 952 N N . ASN A 1 124 ? -11.119 -4.973 5.578 1.00 93.12 124 ASN A N 1
ATOM 953 C CA . ASN A 1 124 ? -12.173 -5.670 4.836 1.00 93.12 124 ASN A CA 1
ATOM 954 C C . ASN A 1 124 ? -12.931 -4.733 3.890 1.00 93.12 124 ASN A C 1
ATOM 956 O O . ASN A 1 124 ? -13.272 -5.121 2.774 1.00 93.12 124 ASN A O 1
ATOM 960 N N . TYR A 1 125 ? -13.197 -3.498 4.319 1.00 88.81 125 TYR A N 1
ATOM 961 C CA . TYR A 1 125 ? -13.915 -2.538 3.492 1.00 88.81 125 TYR A CA 1
ATOM 962 C C . TYR A 1 125 ? -13.085 -2.109 2.279 1.00 88.81 125 TYR A C 1
ATOM 964 O O . TYR A 1 125 ? -13.567 -2.232 1.150 1.00 88.81 125 TYR A O 1
ATOM 972 N N . VAL A 1 126 ? -11.842 -1.670 2.512 1.00 85.25 126 VAL A N 1
ATOM 973 C CA . VAL A 1 126 ? -10.928 -1.154 1.477 1.00 85.25 126 VAL A CA 1
ATOM 974 C C . VAL A 1 126 ? -10.518 -2.249 0.495 1.00 85.25 126 VAL A C 1
ATOM 976 O O . VAL A 1 126 ? -10.453 -2.002 -0.704 1.00 85.25 126 VAL A O 1
ATOM 979 N N . SER A 1 127 ? -10.294 -3.479 0.966 1.00 86.56 127 SER A N 1
ATOM 980 C CA . SER A 1 127 ? -9.932 -4.590 0.072 1.00 86.56 127 SER A CA 1
ATOM 981 C C . SER A 1 127 ? -11.081 -5.089 -0.810 1.00 86.56 127 SER A C 1
ATOM 983 O O . SER A 1 127 ? -10.829 -5.800 -1.780 1.00 86.56 127 SER A O 1
ATOM 985 N N . GLY A 1 128 ? -12.332 -4.731 -0.500 1.00 78.88 128 GLY A N 1
ATOM 986 C CA . GLY A 1 128 ? -13.498 -5.202 -1.249 1.00 78.88 128 GLY A CA 1
ATOM 987 C C . GLY A 1 128 ? -13.718 -4.509 -2.596 1.00 78.88 128 GLY A C 1
ATOM 988 O O . GLY A 1 128 ? -14.355 -5.092 -3.468 1.00 78.88 128 GLY A O 1
ATOM 989 N N . ASP A 1 129 ? -13.232 -3.278 -2.768 1.00 73.62 129 ASP A N 1
ATOM 990 C CA . ASP A 1 129 ? -13.369 -2.507 -4.009 1.00 73.62 129 ASP A CA 1
ATOM 991 C C . ASP A 1 129 ? -12.339 -1.369 -4.032 1.00 73.62 129 ASP A C 1
ATOM 993 O O . ASP A 1 129 ? -12.221 -0.618 -3.068 1.00 73.62 129 ASP A O 1
ATOM 997 N N . TYR A 1 130 ? -11.626 -1.196 -5.146 1.00 70.94 130 TYR A N 1
ATOM 998 C CA . TYR A 1 130 ? -10.625 -0.138 -5.293 1.00 70.94 130 TYR A CA 1
ATOM 999 C C . TYR A 1 130 ? -11.240 1.276 -5.328 1.00 70.94 130 TYR A C 1
ATOM 1001 O O . TYR A 1 130 ? -10.539 2.254 -5.072 1.00 70.94 130 TYR A O 1
ATOM 1009 N N . ALA A 1 131 ? -12.545 1.400 -5.603 1.00 68.12 131 ALA A N 1
ATOM 1010 C CA . ALA A 1 131 ? -13.277 2.663 -5.477 1.00 68.12 131 ALA A CA 1
ATOM 1011 C C . ALA A 1 131 ? -13.465 3.104 -4.014 1.00 68.12 131 ALA A C 1
ATOM 1013 O O . ALA A 1 131 ? -13.774 4.266 -3.758 1.00 68.12 131 ALA A O 1
ATOM 1014 N N . ARG A 1 132 ? -13.278 2.195 -3.049 1.00 74.00 132 ARG A N 1
ATOM 1015 C CA . ARG A 1 132 ? -13.372 2.499 -1.621 1.00 74.00 132 ARG A CA 1
ATOM 1016 C C . ARG A 1 132 ? -12.042 3.038 -1.137 1.00 74.00 132 ARG A C 1
ATOM 1018 O O . ARG A 1 132 ? -11.028 2.342 -1.155 1.00 74.00 132 ARG A O 1
ATOM 1025 N N . SER A 1 133 ? -12.048 4.278 -0.673 1.00 71.12 133 SER A N 1
ATOM 1026 C CA . SER A 1 133 ? -10.875 4.850 -0.026 1.00 71.12 133 SER A CA 1
ATOM 1027 C C . SER A 1 133 ? -10.780 4.363 1.420 1.00 71.12 133 SER A C 1
ATOM 1029 O O . SER A 1 133 ? -11.779 4.043 2.065 1.00 71.12 133 SER A O 1
ATOM 1031 N N . TRP A 1 134 ? -9.576 4.340 1.985 1.00 76.06 134 TRP A N 1
ATOM 1032 C CA . TRP A 1 134 ? -9.423 4.067 3.417 1.00 76.06 134 TRP A CA 1
ATOM 1033 C C . TRP A 1 134 ? -10.006 5.197 4.292 1.00 76.06 134 TRP A C 1
ATOM 1035 O O . TRP A 1 134 ? -10.386 4.931 5.430 1.00 76.06 134 TRP A O 1
ATOM 1045 N N . ARG A 1 135 ? -10.194 6.412 3.739 1.00 74.94 135 ARG A N 1
ATOM 1046 C CA . ARG A 1 135 ? -11.023 7.473 4.345 1.00 74.94 135 ARG A CA 1
ATOM 1047 C C . ARG A 1 135 ? -12.464 6.998 4.539 1.00 74.94 135 ARG A C 1
ATOM 1049 O O . ARG A 1 135 ? -13.015 7.163 5.619 1.00 74.94 135 ARG A O 1
ATOM 1056 N N . ASP A 1 136 ? -13.057 6.359 3.535 1.00 76.62 136 ASP A N 1
ATOM 1057 C CA . ASP A 1 136 ? -14.398 5.773 3.662 1.00 76.62 136 ASP A CA 1
ATOM 1058 C C . ASP A 1 136 ? -14.384 4.593 4.653 1.00 76.62 136 ASP A C 1
ATOM 1060 O O . ASP A 1 136 ? -15.342 4.382 5.394 1.00 76.62 136 ASP A O 1
ATOM 1064 N N . GLY A 1 137 ? -13.263 3.865 4.727 1.00 81.94 137 GLY A N 1
ATOM 1065 C CA . GLY A 1 137 ? -13.006 2.867 5.767 1.00 81.94 137 GLY A CA 1
ATOM 1066 C C . GLY A 1 137 ? -13.084 3.446 7.183 1.00 81.94 137 GLY A C 1
ATOM 1067 O O . GLY A 1 137 ? -13.641 2.800 8.062 1.00 81.94 137 GLY A O 1
ATOM 1068 N N . TYR A 1 138 ? -12.611 4.675 7.398 1.00 81.44 138 TYR A N 1
ATOM 1069 C CA . TYR A 1 138 ? -12.732 5.376 8.680 1.00 81.44 138 TYR A CA 1
ATOM 1070 C C . TYR A 1 138 ? -14.198 5.560 9.086 1.00 81.44 138 TYR A C 1
ATOM 1072 O O . TYR A 1 138 ? -14.581 5.246 10.212 1.00 81.44 138 TYR A O 1
ATOM 1080 N N . TRP A 1 139 ? -15.042 6.003 8.152 1.00 84.25 139 TRP A N 1
ATOM 1081 C CA . TRP A 1 139 ? -16.475 6.140 8.410 1.00 84.25 139 TRP A CA 1
ATOM 1082 C C . TRP A 1 139 ? -17.136 4.794 8.730 1.00 84.25 139 TRP A C 1
ATOM 1084 O O . TRP A 1 139 ? -17.959 4.703 9.637 1.00 84.25 139 TRP A O 1
ATOM 1094 N N . GLN A 1 140 ? -16.734 3.723 8.043 1.00 88.69 140 GLN A N 1
ATOM 1095 C CA . GLN A 1 140 ? -17.245 2.377 8.322 1.00 88.69 140 GLN A CA 1
ATOM 1096 C C . GLN A 1 140 ? -16.934 1.915 9.745 1.00 88.69 140 GLN A C 1
ATOM 1098 O O . GLN A 1 140 ? -17.719 1.164 10.320 1.00 88.69 140 GLN A O 1
ATOM 1103 N N . VAL A 1 141 ? -15.810 2.348 10.325 1.00 92.31 141 VAL A N 1
ATOM 1104 C CA . VAL A 1 141 ? -15.506 2.074 11.735 1.00 92.31 141 VAL A CA 1
ATOM 1105 C C . VAL A 1 141 ? -16.498 2.801 12.644 1.00 92.31 141 VAL A C 1
ATOM 1107 O O . VAL A 1 141 ? -17.028 2.170 13.556 1.00 92.31 141 VAL A O 1
ATOM 1110 N N . MET A 1 142 ? -16.791 4.081 12.380 1.00 91.50 142 MET A N 1
ATOM 1111 C CA . MET A 1 142 ? -17.783 4.847 13.152 1.00 91.50 142 MET A CA 1
ATOM 1112 C C . MET A 1 142 ? -19.150 4.158 13.125 1.00 91.50 142 MET A C 1
ATOM 1114 O O . MET A 1 142 ? -19.722 3.875 14.175 1.00 91.50 142 MET A O 1
ATOM 1118 N N . ASP A 1 143 ? -19.635 3.833 11.925 1.00 92.06 143 ASP A N 1
ATOM 1119 C CA . ASP A 1 143 ? -20.949 3.223 11.70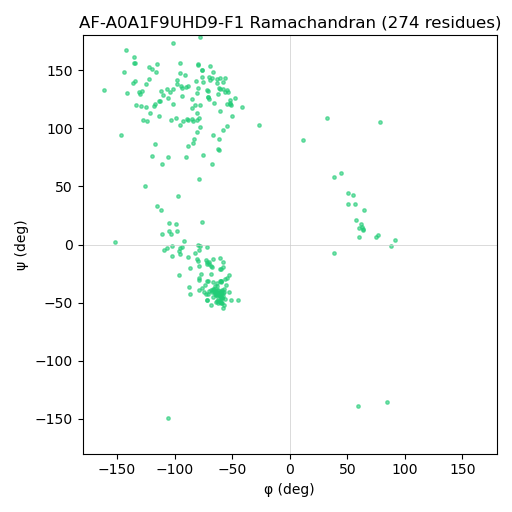3 1.00 92.06 143 ASP A CA 1
ATOM 1120 C C . ASP A 1 143 ? -21.065 1.839 12.362 1.00 92.06 143 ASP A C 1
ATOM 1122 O O . ASP A 1 143 ? -22.013 1.562 13.095 1.00 92.06 143 ASP A O 1
ATOM 1126 N N . LYS A 1 144 ? -20.069 0.967 12.164 1.00 95.06 144 LYS A N 1
ATOM 1127 C CA . LYS A 1 144 ? -20.134 -0.424 12.642 1.00 95.06 144 LYS A CA 1
ATOM 1128 C C . LYS A 1 144 ? -19.832 -0.585 14.126 1.00 95.06 144 LYS A C 1
ATOM 1130 O O . LYS A 1 144 ? -20.316 -1.546 14.721 1.00 95.06 144 LYS A O 1
ATOM 1135 N N . LEU A 1 145 ? -18.992 0.278 14.696 1.00 96.31 145 LEU A N 1
ATOM 1136 C CA . LEU A 1 145 ? -18.546 0.163 16.089 1.00 96.31 145 LEU A CA 1
ATOM 1137 C C . LEU A 1 145 ? -19.180 1.210 17.013 1.00 96.31 145 LEU A C 1
ATOM 1139 O O . LEU A 1 145 ? -18.930 1.171 18.215 1.00 96.31 145 LEU A O 1
ATOM 1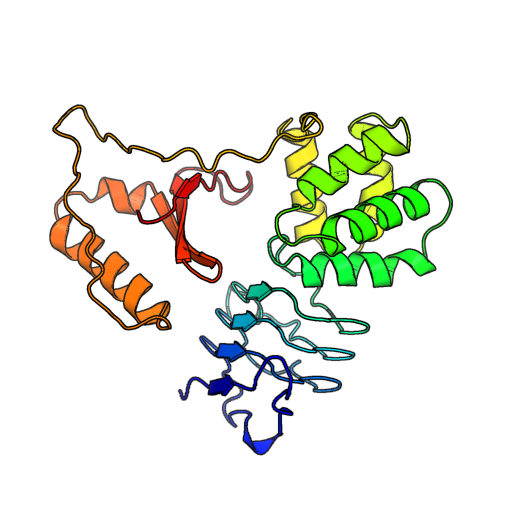143 N N . GLY A 1 146 ? -19.992 2.130 16.481 1.00 95.44 146 GLY A N 1
ATOM 1144 C CA . GLY A 1 146 ? -20.624 3.195 17.263 1.00 95.44 146 GLY A CA 1
ATOM 1145 C C . GLY A 1 146 ? -19.617 4.174 17.869 1.00 95.44 146 GLY A C 1
ATOM 1146 O O . GLY A 1 146 ? -19.852 4.698 18.955 1.00 95.44 146 GLY A O 1
ATOM 1147 N N . LEU A 1 147 ? -18.477 4.373 17.202 1.00 93.94 147 LEU A N 1
ATOM 1148 C CA . LEU A 1 147 ? -17.421 5.281 17.647 1.00 93.94 147 LEU A CA 1
ATOM 1149 C C . LEU A 1 147 ? -17.631 6.682 17.066 1.00 93.94 147 LEU A C 1
ATOM 1151 O O . LEU A 1 147 ? -18.061 6.837 15.921 1.00 93.94 147 LEU A O 1
ATOM 1155 N N . ASP A 1 148 ? -17.266 7.698 17.841 1.00 92.19 148 ASP A N 1
ATOM 1156 C CA . ASP A 1 148 ? -17.086 9.056 17.339 1.00 92.19 148 ASP A CA 1
ATOM 1157 C C . ASP A 1 148 ? -15.736 9.207 16.610 1.00 92.19 148 ASP A C 1
ATOM 1159 O O . ASP A 1 148 ? -14.955 8.260 16.466 1.00 92.19 148 ASP A O 1
ATOM 1163 N N . VAL A 1 149 ? -15.475 10.407 16.086 1.00 89.31 149 VAL A N 1
ATOM 1164 C CA . VAL A 1 149 ? -14.281 10.685 15.275 1.00 89.31 149 VAL A CA 1
ATOM 1165 C C . VAL A 1 149 ? -12.992 10.481 16.084 1.00 89.31 149 VAL A C 1
ATOM 1167 O O . VAL A 1 149 ? -12.065 9.846 15.570 1.00 89.31 149 VAL A O 1
ATOM 1170 N N . ASP A 1 150 ? -12.964 10.927 17.343 1.00 93.75 150 ASP A N 1
ATOM 1171 C CA . ASP A 1 150 ? -11.850 10.721 18.280 1.00 93.75 150 ASP A CA 1
ATOM 1172 C C . ASP A 1 150 ? -11.638 9.230 18.584 1.00 93.75 150 ASP A C 1
ATOM 1174 O O . ASP A 1 150 ? -10.514 8.715 18.542 1.00 93.75 150 ASP A O 1
ATOM 1178 N N . GLY A 1 151 ? -12.728 8.502 18.834 1.00 95.38 151 GLY A N 1
ATOM 1179 C CA . GLY A 1 151 ? -12.729 7.071 19.090 1.00 95.38 151 GLY A CA 1
ATOM 1180 C C . GLY A 1 151 ? -12.159 6.281 17.919 1.00 95.38 151 GLY A C 1
ATOM 1181 O O . GLY A 1 151 ? -11.359 5.368 18.130 1.00 95.38 151 GLY A O 1
ATOM 1182 N N . VAL A 1 152 ? -12.489 6.632 16.676 1.00 93.19 152 VAL A N 1
ATOM 1183 C CA . VAL A 1 152 ? -11.881 5.957 15.522 1.00 93.19 152 VAL A CA 1
ATOM 1184 C C . VAL A 1 152 ? -10.391 6.268 15.404 1.00 93.19 152 VAL A C 1
ATOM 1186 O O . VAL A 1 152 ? -9.620 5.335 15.169 1.00 93.19 152 VAL A O 1
ATOM 1189 N N . LEU A 1 153 ? -9.953 7.512 15.630 1.00 93.88 153 LEU A N 1
ATOM 1190 C CA . LEU A 1 153 ? -8.525 7.852 15.598 1.00 93.88 153 LEU A CA 1
ATOM 1191 C C . LEU A 1 153 ? -7.772 7.004 16.627 1.00 93.88 153 LEU A C 1
ATOM 1193 O O . LEU A 1 153 ? -6.799 6.334 16.280 1.00 93.88 153 LEU A O 1
ATOM 1197 N N . ALA A 1 154 ? -8.259 6.976 17.869 1.00 97.00 154 ALA A N 1
ATOM 1198 C CA . ALA A 1 154 ? -7.649 6.229 18.964 1.00 97.00 154 ALA A CA 1
ATOM 1199 C C . ALA A 1 154 ? -7.559 4.716 18.691 1.00 97.00 154 ALA A C 1
ATOM 1201 O O . ALA A 1 154 ? -6.607 4.071 19.133 1.00 97.00 154 ALA A O 1
ATOM 1202 N N . ASN A 1 155 ? -8.518 4.149 17.951 1.00 97.50 155 ASN A N 1
ATOM 1203 C CA . ASN A 1 155 ? -8.597 2.708 17.707 1.00 97.50 155 ASN A CA 1
ATOM 1204 C C . ASN A 1 155 ? -7.966 2.253 16.378 1.00 97.50 155 ASN A C 1
ATOM 1206 O O . ASN A 1 155 ? -7.504 1.118 16.296 1.00 97.50 155 ASN A O 1
ATOM 1210 N N . VAL A 1 156 ? -7.882 3.105 15.352 1.00 95.31 156 VAL A N 1
ATOM 1211 C CA . VAL A 1 156 ? -7.220 2.769 14.073 1.00 95.31 156 VAL A CA 1
ATOM 1212 C C . VAL A 1 156 ? -5.723 3.066 14.119 1.00 95.31 156 VAL A C 1
ATOM 1214 O O . VAL A 1 156 ? -4.931 2.299 13.571 1.00 95.31 156 VAL A O 1
ATOM 1217 N N . LEU A 1 157 ? -5.310 4.140 14.800 1.00 95.94 157 LEU A N 1
ATOM 1218 C CA . LEU A 1 157 ? -3.911 4.574 14.855 1.00 95.94 157 LEU A CA 1
ATOM 1219 C C . LEU A 1 157 ? -2.919 3.469 15.279 1.00 95.94 157 LEU A C 1
ATOM 1221 O O . LEU A 1 157 ? -1.866 3.377 14.646 1.00 95.94 157 LEU A O 1
ATOM 1225 N N . PRO A 1 158 ? -3.214 2.590 16.264 1.00 97.94 158 PRO A N 1
ATOM 1226 C CA . PRO A 1 158 ? -2.306 1.502 16.632 1.00 97.94 158 PRO A CA 1
ATOM 1227 C C . PRO A 1 158 ? -1.936 0.571 15.471 1.00 97.94 158 PRO A C 1
ATOM 1229 O O . PRO A 1 158 ? -0.831 0.031 15.459 1.00 97.94 158 PRO A O 1
ATOM 1232 N N . ALA A 1 159 ? -2.820 0.403 14.481 1.00 97.00 159 ALA A N 1
ATOM 1233 C CA . ALA A 1 159 ? -2.569 -0.443 13.317 1.00 97.00 159 ALA A CA 1
ATOM 1234 C C . ALA A 1 159 ? -1.542 0.157 12.338 1.00 97.00 159 ALA A C 1
ATOM 1236 O O . ALA A 1 159 ? -0.986 -0.565 11.515 1.00 97.00 159 ALA A O 1
ATOM 1237 N N . PHE A 1 160 ? -1.269 1.461 12.438 1.00 96.19 160 PHE A N 1
ATOM 1238 C CA . PHE A 1 160 ? -0.269 2.162 11.628 1.00 96.19 160 PHE A CA 1
ATOM 1239 C C . PHE A 1 160 ? 1.030 2.451 12.377 1.00 96.19 160 PHE A C 1
ATOM 1241 O O . PHE A 1 160 ? 1.892 3.138 11.835 1.00 96.19 160 PHE A O 1
ATOM 1248 N N . LYS A 1 161 ? 1.206 1.899 13.584 1.00 96.56 161 LYS A N 1
ATOM 1249 C CA . LYS A 1 161 ? 2.427 2.079 14.373 1.00 96.56 161 LYS A CA 1
ATOM 1250 C C . LYS A 1 161 ? 3.670 1.734 13.548 1.00 96.56 161 LYS A C 1
ATOM 1252 O O . LYS A 1 161 ? 3.831 0.598 13.106 1.00 96.56 161 LYS A O 1
ATOM 1257 N N . GLY A 1 162 ? 4.572 2.704 13.405 1.00 95.00 162 GLY A N 1
ATOM 1258 C CA . GLY A 1 162 ? 5.812 2.547 12.632 1.00 95.00 162 GLY A CA 1
ATOM 1259 C C . GLY A 1 162 ? 5.691 2.949 11.159 1.00 95.00 162 GLY A C 1
ATOM 1260 O O . GLY A 1 162 ? 6.672 2.847 10.427 1.00 95.00 162 GLY A O 1
ATOM 1261 N N . TYR A 1 163 ? 4.528 3.459 10.743 1.00 95.00 163 TYR A N 1
ATOM 1262 C CA . TYR A 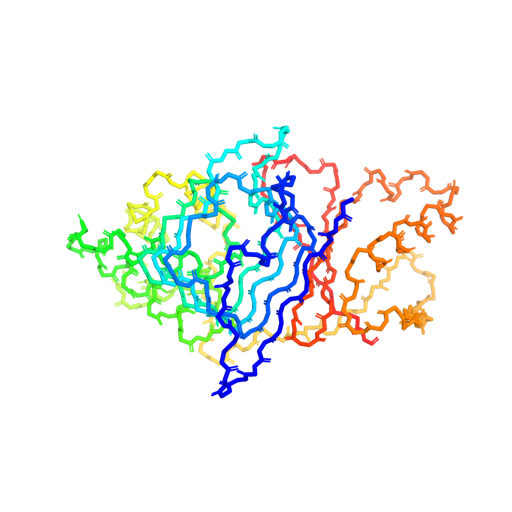1 163 ? 4.269 3.985 9.405 1.00 95.00 163 TYR A CA 1
ATOM 1263 C C . TYR A 1 163 ? 3.873 5.470 9.485 1.00 95.00 163 TYR A C 1
ATOM 1265 O O . TYR A 1 163 ? 2.696 5.815 9.337 1.00 95.00 163 TYR A O 1
ATOM 1273 N N . PRO A 1 164 ? 4.832 6.392 9.705 1.00 91.88 164 PRO A N 1
ATOM 1274 C CA . PRO A 1 164 ? 4.544 7.788 10.050 1.00 91.88 164 PRO A CA 1
ATOM 1275 C C . PRO A 1 164 ? 3.724 8.540 8.992 1.00 91.88 164 PRO A C 1
ATOM 1277 O O . PRO A 1 164 ? 2.916 9.394 9.350 1.00 91.88 164 PRO A O 1
ATOM 1280 N N . LYS A 1 165 ? 3.862 8.211 7.697 1.00 86.12 165 LYS A N 1
ATOM 1281 C CA . LYS A 1 165 ? 3.017 8.796 6.635 1.00 86.12 165 LYS A CA 1
ATOM 1282 C C . LYS A 1 165 ? 1.546 8.387 6.780 1.00 86.12 165 LYS A C 1
ATOM 1284 O O . LYS A 1 165 ? 0.661 9.212 6.560 1.00 86.12 165 LYS A O 1
ATOM 1289 N N . LEU A 1 166 ? 1.273 7.139 7.165 1.00 89.31 166 LEU A N 1
ATOM 1290 C CA . LEU A 1 166 ? -0.092 6.654 7.387 1.00 89.31 166 LEU A CA 1
ATOM 1291 C C . LEU A 1 166 ? -0.683 7.246 8.671 1.00 89.31 166 LEU A C 1
ATOM 1293 O O . LEU A 1 166 ? -1.818 7.719 8.654 1.00 89.31 166 LEU A O 1
ATOM 1297 N N . GLU A 1 167 ? 0.104 7.305 9.749 1.00 92.62 167 GLU A N 1
ATOM 1298 C CA . GLU A 1 167 ? -0.295 7.954 11.005 1.00 92.62 167 GLU A CA 1
ATOM 1299 C C . GLU A 1 167 ? -0.621 9.442 10.801 1.00 92.62 167 GLU A C 1
ATOM 1301 O O . GLU A 1 167 ? -1.687 9.910 11.202 1.00 92.62 167 GLU A O 1
ATOM 1306 N N . SER A 1 168 ? 0.275 10.183 10.141 1.00 87.44 168 SER A N 1
ATOM 1307 C CA . SER A 1 168 ? 0.089 11.604 9.822 1.00 87.44 168 SER A CA 1
ATOM 1308 C C . SER A 1 168 ? -1.175 11.823 8.997 1.00 87.44 168 SER A C 1
ATOM 1310 O O . SER A 1 168 ? -1.980 12.701 9.304 1.00 87.44 168 SER A O 1
ATOM 1312 N N . ARG A 1 169 ? -1.410 10.975 7.993 1.00 84.25 169 ARG A N 1
ATOM 1313 C CA . ARG A 1 169 ? -2.595 11.087 7.151 1.00 84.25 169 ARG A CA 1
ATOM 1314 C C . ARG A 1 169 ? -3.891 10.797 7.920 1.00 84.25 169 ARG A C 1
ATOM 1316 O O . ARG A 1 169 ? -4.886 11.485 7.690 1.00 84.25 169 ARG A O 1
ATOM 1323 N N . LEU A 1 170 ? -3.892 9.815 8.824 1.00 86.06 170 LEU A N 1
ATOM 1324 C CA . LEU A 1 170 ? -5.035 9.522 9.698 1.00 86.06 170 LEU A CA 1
ATOM 1325 C C . LEU A 1 170 ? -5.391 10.744 10.558 1.00 86.06 170 LEU A C 1
ATOM 1327 O O . LEU A 1 170 ? -6.555 11.138 10.607 1.00 86.06 170 LEU A O 1
ATOM 1331 N N . ARG A 1 171 ? -4.381 11.389 11.155 1.00 89.62 171 ARG A N 1
ATOM 1332 C CA . ARG A 1 171 ? -4.545 12.627 11.937 1.00 89.62 171 ARG A CA 1
ATOM 1333 C C . ARG A 1 171 ? -5.026 13.795 11.085 1.00 89.62 171 ARG A C 1
ATOM 1335 O O . ARG A 1 171 ? -5.971 14.466 11.461 1.00 89.62 171 ARG A O 1
ATOM 1342 N N . HIS A 1 172 ? -4.467 13.983 9.892 1.00 84.44 172 HIS A N 1
ATOM 1343 C CA . HIS A 1 172 ? -4.936 15.029 8.985 1.00 84.44 172 HIS A CA 1
ATOM 1344 C C . HIS A 1 172 ? -6.424 14.862 8.643 1.00 84.44 172 HIS A C 1
ATOM 1346 O O . HIS A 1 172 ? -7.164 15.841 8.623 1.00 84.44 172 HIS A O 1
ATOM 1352 N N . HIS A 1 173 ? -6.902 13.639 8.385 1.00 80.31 173 HIS A N 1
ATOM 1353 C CA . HIS A 1 173 ? -8.331 13.420 8.136 1.00 80.31 173 HIS A CA 1
ATOM 1354 C C . HIS A 1 173 ? -9.197 13.745 9.349 1.00 80.31 173 HIS A C 1
ATOM 1356 O O . HIS A 1 173 ? -10.244 14.367 9.177 1.00 80.31 173 HIS A O 1
ATOM 1362 N N . HIS A 1 174 ? -8.735 13.372 10.539 1.00 86.81 174 HIS A N 1
ATOM 1363 C CA . HIS A 1 174 ? -9.371 13.733 11.796 1.00 86.81 174 HIS A CA 1
ATOM 1364 C C . HIS A 1 174 ? -9.475 15.263 11.950 1.00 86.81 174 HIS A C 1
ATOM 1366 O O . HIS A 1 174 ? -10.575 15.800 12.061 1.00 86.81 174 HIS A O 1
ATOM 1372 N N . ASP A 1 175 ? -8.350 15.970 11.843 1.00 85.81 175 ASP A N 1
ATOM 1373 C CA . ASP A 1 175 ? -8.257 17.405 12.136 1.00 85.81 175 ASP A CA 1
ATOM 1374 C C . ASP A 1 175 ? -8.939 18.284 11.076 1.00 85.81 175 ASP A C 1
ATOM 1376 O O . ASP A 1 175 ? -9.474 19.347 11.382 1.00 85.81 175 ASP A O 1
ATOM 1380 N N . SER A 1 176 ? -8.951 17.841 9.816 1.00 78.81 176 SER A N 1
ATOM 1381 C CA . SER A 1 176 ? -9.573 18.580 8.707 1.00 78.81 176 SER A CA 1
ATOM 1382 C C . SER A 1 176 ? -11.099 18.451 8.650 1.00 78.81 176 SER A C 1
ATOM 1384 O O . SER A 1 176 ? -11.723 19.046 7.771 1.00 78.81 176 SER A O 1
ATOM 1386 N N . GLY A 1 177 ? -11.718 17.629 9.508 1.00 74.00 177 GLY A N 1
ATOM 1387 C CA . GLY A 1 177 ? -13.159 17.352 9.447 1.00 74.00 177 GLY A CA 1
ATOM 1388 C C . GLY A 1 177 ? -13.599 16.641 8.157 1.00 74.00 177 GLY A C 1
ATOM 1389 O O . GLY A 1 177 ? -14.790 16.526 7.874 1.00 74.00 177 GLY A O 1
ATOM 1390 N N . ARG A 1 178 ? -12.648 16.126 7.362 1.00 65.88 178 ARG A N 1
ATOM 1391 C CA . ARG A 1 178 ? -12.900 15.431 6.083 1.00 65.88 178 ARG A CA 1
ATOM 1392 C C . ARG A 1 178 ? -13.528 14.050 6.251 1.00 65.88 178 ARG A C 1
ATOM 1394 O O . ARG A 1 178 ? -13.819 13.377 5.262 1.00 65.88 178 ARG A O 1
ATOM 1401 N N . ILE A 1 179 ? -13.730 13.625 7.491 1.00 66.19 179 ILE A N 1
ATOM 1402 C CA . ILE A 1 179 ? -14.410 12.391 7.866 1.00 66.19 179 ILE A CA 1
ATOM 1403 C C . ILE A 1 179 ? -15.888 12.727 8.011 1.00 66.19 179 ILE A C 1
ATOM 1405 O O . ILE A 1 179 ? -16.419 12.905 9.101 1.00 66.19 179 ILE A O 1
ATOM 1409 N N . SER A 1 180 ? -16.540 12.897 6.867 1.00 57.00 180 SER A N 1
ATOM 1410 C CA . SER A 1 180 ? -17.985 13.076 6.810 1.00 57.00 180 SER A CA 1
ATOM 1411 C C . SER A 1 180 ? -18.660 11.732 6.548 1.00 57.00 180 SER A C 1
ATOM 1413 O O . SER A 1 180 ? -18.092 10.905 5.827 1.00 57.00 180 SER A O 1
ATOM 1415 N N . PRO A 1 181 ? -19.872 11.504 7.082 1.00 53.06 181 PRO A N 1
ATOM 1416 C CA . PRO A 1 181 ? -20.685 10.374 6.680 1.00 53.06 181 PRO A CA 1
ATOM 1417 C C . PRO A 1 181 ? -20.830 10.340 5.169 1.00 53.06 181 PRO A C 1
ATOM 1419 O O . PRO A 1 181 ? -21.317 11.299 4.577 1.00 53.06 181 PRO A O 1
ATOM 1422 N N . VAL A 1 182 ? -20.394 9.245 4.548 1.00 52.00 182 VAL A N 1
ATOM 1423 C CA . VAL A 1 182 ? -20.694 8.977 3.144 1.00 52.00 182 VAL A CA 1
ATOM 1424 C C . VAL A 1 182 ? -22.017 8.214 3.146 1.00 52.00 182 VAL A C 1
ATOM 1426 O O . VAL A 1 182 ? -22.034 7.064 3.588 1.00 52.00 182 VAL A O 1
ATOM 1429 N N . PRO A 1 183 ? -23.143 8.822 2.721 1.00 49.12 183 PRO A N 1
ATOM 1430 C CA . PRO A 1 183 ? -24.430 8.142 2.761 1.00 49.12 183 PRO A CA 1
ATOM 1431 C C . PRO A 1 183 ? -24.374 6.822 1.977 1.00 49.12 183 PRO A C 1
ATOM 1433 O O . PRO A 1 183 ? -23.734 6.772 0.920 1.00 49.12 183 PRO A O 1
ATOM 1436 N N . PRO A 1 184 ? -25.060 5.755 2.425 1.00 44.41 184 PRO A N 1
ATOM 1437 C CA . PRO A 1 184 ? -25.182 4.529 1.646 1.00 44.41 184 PRO A CA 1
ATOM 1438 C C . PRO A 1 184 ? -25.686 4.834 0.228 1.00 44.41 184 PRO A C 1
ATOM 1440 O O . PRO A 1 184 ? -26.725 5.465 0.050 1.00 44.41 184 PRO A O 1
ATOM 1443 N N . GLY A 1 185 ? -24.937 4.410 -0.792 1.00 43.19 185 GLY A N 1
ATOM 1444 C CA . GLY A 1 185 ? -25.269 4.685 -2.195 1.00 43.19 185 GLY A CA 1
ATOM 1445 C C . GLY A 1 185 ? -24.725 6.006 -2.750 1.00 43.19 185 GLY A C 1
ATOM 1446 O O . GLY A 1 185 ? -24.879 6.250 -3.949 1.00 43.19 185 GLY A O 1
ATOM 1447 N N . PHE A 1 186 ? -24.031 6.818 -1.945 1.00 39.72 186 PHE A N 1
ATOM 1448 C CA . PHE A 1 186 ? -23.220 7.918 -2.459 1.00 39.72 186 PHE A CA 1
ATOM 1449 C C . PHE A 1 186 ? -22.044 7.331 -3.243 1.00 39.72 186 PHE A C 1
ATOM 1451 O O . PHE A 1 186 ? -20.999 6.974 -2.704 1.00 39.72 186 PHE A O 1
ATOM 1458 N N . ARG A 1 187 ? -22.228 7.201 -4.555 1.00 40.28 187 ARG A N 1
ATOM 1459 C CA . ARG A 1 187 ? -21.098 7.212 -5.476 1.00 40.28 187 ARG A CA 1
ATOM 1460 C C . ARG A 1 187 ? -20.615 8.649 -5.464 1.00 40.28 187 ARG A C 1
ATOM 1462 O O . ARG A 1 187 ? -21.437 9.535 -5.694 1.00 40.28 187 ARG A O 1
ATOM 1469 N N . SER A 1 188 ? -19.327 8.887 -5.214 1.00 39.47 188 SER A N 1
ATOM 1470 C CA . SER A 1 188 ? -18.744 10.159 -5.631 1.00 39.47 188 SER A CA 1
ATOM 1471 C C . SER A 1 188 ? -19.149 10.321 -7.089 1.00 39.47 188 SER A C 1
ATOM 1473 O O . SER A 1 188 ? -18.734 9.517 -7.932 1.00 39.47 188 SER A O 1
ATOM 1475 N N . LYS A 1 189 ? -20.036 11.274 -7.387 1.00 30.44 189 LYS A N 1
ATOM 1476 C CA . LYS A 1 189 ? -20.146 11.726 -8.760 1.00 30.44 189 LYS A CA 1
ATOM 1477 C C . LYS A 1 189 ? -18.718 12.127 -9.100 1.00 30.44 189 LYS A C 1
ATOM 1479 O O . LYS A 1 189 ? -18.098 12.888 -8.359 1.00 30.44 189 LYS A O 1
ATOM 1484 N N . ALA A 1 190 ? -18.142 11.503 -10.123 1.00 31.88 190 ALA A N 1
ATOM 1485 C CA . ALA A 1 190 ? -17.092 12.191 -10.838 1.00 31.88 190 ALA A CA 1
ATOM 1486 C C . ALA A 1 190 ? -17.822 13.417 -11.374 1.00 31.88 190 ALA A C 1
ATOM 1488 O O . ALA A 1 190 ? -18.566 13.308 -12.344 1.00 31.88 190 ALA A O 1
ATOM 1489 N N . ASP A 1 191 ? -17.813 14.501 -10.603 1.00 26.61 191 ASP A N 1
ATOM 1490 C CA . ASP A 1 191 ? -18.353 15.751 -11.081 1.00 26.61 191 ASP A CA 1
ATOM 1491 C C . ASP A 1 191 ? -17.487 16.074 -12.295 1.00 26.61 191 ASP A C 1
ATOM 1493 O O . ASP A 1 191 ? -16.264 16.200 -12.177 1.00 26.61 191 ASP A O 1
ATOM 1497 N N . ASP A 1 192 ? -18.110 16.079 -13.473 1.00 28.69 192 ASP A N 1
ATOM 1498 C CA . ASP A 1 192 ? -17.510 16.625 -14.679 1.00 28.69 192 ASP A CA 1
ATOM 1499 C C . ASP A 1 192 ? -17.114 18.062 -14.330 1.00 28.69 192 ASP A C 1
ATOM 1501 O O . ASP A 1 192 ? -17.960 18.945 -14.176 1.00 28.69 192 ASP A O 1
ATOM 1505 N N . PHE A 1 193 ? -15.827 18.274 -14.076 1.00 31.05 193 PHE A N 1
ATOM 1506 C CA . PHE A 1 193 ? -15.333 19.557 -13.609 1.00 31.05 193 PHE A CA 1
ATOM 1507 C C . PHE A 1 193 ? -15.096 20.448 -14.832 1.00 31.05 193 PHE A C 1
ATOM 1509 O O . PHE A 1 193 ? -14.154 20.231 -15.594 1.00 31.05 193 PHE A O 1
ATOM 1516 N N . GLU A 1 194 ? -15.942 21.461 -15.028 1.00 29.62 194 GLU A N 1
ATOM 1517 C CA . GLU A 1 194 ? -15.615 22.600 -15.890 1.00 29.62 194 GLU A CA 1
ATOM 1518 C C . GLU A 1 194 ? -14.675 23.533 -15.113 1.00 29.62 194 GLU A C 1
ATOM 1520 O O . GLU A 1 194 ? -15.021 24.045 -14.049 1.00 29.62 194 GLU A O 1
ATOM 1525 N N . PHE A 1 195 ? -13.468 23.759 -15.633 1.00 33.41 195 PHE A N 1
ATOM 1526 C CA . PHE A 1 195 ? -12.562 24.767 -15.089 1.00 33.41 195 PHE A CA 1
ATOM 1527 C C . PHE A 1 195 ? -12.752 26.089 -15.840 1.00 33.41 195 PHE A C 1
ATOM 1529 O O . PHE A 1 195 ? -12.679 26.134 -17.068 1.00 33.41 195 PHE A O 1
ATOM 1536 N N . SER A 1 196 ? -12.977 27.170 -15.095 1.00 27.48 196 SER A N 1
ATOM 1537 C CA . SER A 1 196 ? -12.973 28.544 -15.598 1.00 27.48 196 SER A CA 1
ATOM 1538 C C . SER A 1 196 ? -11.857 29.303 -14.893 1.00 27.48 196 SER A C 1
ATOM 1540 O O . SER A 1 196 ? -11.900 29.456 -13.674 1.00 27.48 196 SER A O 1
ATOM 1542 N N . VAL A 1 197 ? -10.893 29.814 -15.659 1.00 32.81 197 VAL A N 1
ATOM 1543 C CA . VAL A 1 197 ? -9.922 30.806 -15.175 1.00 32.81 197 VAL A CA 1
ATOM 1544 C C . VAL A 1 197 ? -10.359 32.169 -15.682 1.00 32.81 197 VAL A C 1
ATOM 1546 O O . VAL A 1 197 ? -10.482 32.365 -16.888 1.00 32.81 197 VAL A O 1
ATOM 1549 N N . ASP A 1 198 ? -10.609 33.091 -14.755 1.00 32.59 198 ASP A N 1
ATOM 1550 C CA . ASP A 1 198 ? -10.776 34.530 -14.995 1.00 32.59 198 ASP A CA 1
ATOM 1551 C C . ASP A 1 198 ? -11.760 34.944 -16.100 1.00 32.59 198 ASP A C 1
ATOM 1553 O O .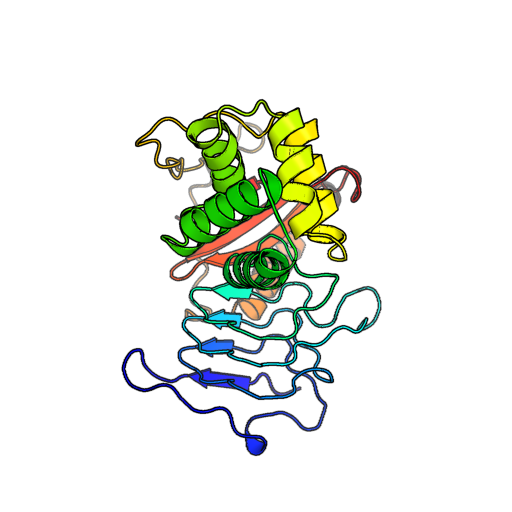 ASP A 1 198 ? -11.496 35.857 -16.877 1.00 32.59 198 ASP A O 1
ATOM 1557 N N . GLY A 1 199 ? -12.939 34.318 -16.155 1.00 31.30 199 GLY A N 1
ATOM 1558 C CA . GLY A 1 199 ? -14.090 34.874 -16.879 1.00 31.30 199 GLY A CA 1
ATOM 1559 C C . GLY A 1 199 ? -13.924 35.023 -18.397 1.00 31.30 199 GLY A C 1
ATOM 1560 O O . GLY A 1 199 ? -14.751 35.676 -19.032 1.00 31.30 199 GLY A O 1
ATOM 1561 N N . VAL A 1 200 ? -12.902 34.412 -19.001 1.00 33.38 200 VAL A N 1
ATOM 1562 C CA . VAL A 1 200 ? -12.697 34.412 -20.452 1.00 33.38 200 VAL A CA 1
ATOM 1563 C C . VAL A 1 200 ? -12.864 32.992 -20.971 1.00 33.38 200 VAL A C 1
ATOM 1565 O O . VAL A 1 200 ? -12.035 32.135 -20.700 1.00 33.38 200 VAL A O 1
ATOM 1568 N N . ASN A 1 201 ? -13.960 32.796 -21.711 1.00 32.66 201 ASN A N 1
ATOM 1569 C CA . ASN A 1 201 ? -14.290 31.679 -22.599 1.00 32.66 201 ASN A CA 1
ATOM 1570 C C . ASN A 1 201 ? -13.751 30.307 -22.186 1.00 32.66 201 ASN A C 1
ATOM 1572 O O . ASN A 1 201 ? -12.578 29.995 -22.371 1.00 32.66 201 ASN A O 1
ATOM 1576 N N . THR A 1 202 ? -14.681 29.461 -21.745 1.00 32.34 202 THR A N 1
ATOM 1577 C CA . THR A 1 202 ? -14.578 28.006 -21.639 1.00 32.34 202 THR A CA 1
ATOM 1578 C C . THR A 1 202 ? -13.585 27.455 -22.661 1.00 32.34 202 THR A C 1
ATOM 1580 O O . THR A 1 202 ? -13.894 27.351 -23.851 1.00 32.34 202 THR A O 1
ATOM 1583 N N . VAL A 1 203 ? -12.375 27.106 -22.220 1.00 32.28 203 VAL A N 1
ATOM 1584 C CA . VAL A 1 203 ? -11.414 26.410 -23.074 1.00 32.28 203 VAL A CA 1
ATOM 1585 C C . VAL A 1 203 ? -11.898 24.963 -23.171 1.00 32.28 203 VAL A C 1
ATOM 1587 O O . VAL A 1 203 ? -11.373 24.060 -22.537 1.00 32.28 203 VAL A O 1
ATOM 1590 N N . ARG A 1 204 ? -12.934 24.746 -23.992 1.00 32.09 204 ARG A N 1
ATOM 1591 C CA . ARG A 1 204 ? -13.291 23.443 -24.580 1.00 32.09 204 ARG A CA 1
ATOM 1592 C C . ARG A 1 204 ? -12.348 23.076 -25.726 1.00 32.09 204 ARG A C 1
ATOM 1594 O O . ARG A 1 204 ? -12.666 22.245 -26.572 1.00 32.09 204 ARG A O 1
ATOM 1601 N N . GLU A 1 205 ? -11.181 23.702 -25.788 1.00 27.27 205 GLU A N 1
ATOM 1602 C CA . GLU A 1 205 ? -10.147 23.286 -26.711 1.00 27.27 205 GLU A CA 1
ATOM 1603 C C . GLU A 1 205 ? -9.390 22.149 -26.060 1.00 27.27 205 GLU A C 1
ATOM 1605 O O . GLU A 1 205 ? -8.442 22.365 -25.307 1.00 27.27 205 GLU A O 1
ATOM 1610 N N . ASN A 1 206 ? -9.883 20.941 -26.343 1.00 30.11 206 ASN A N 1
ATOM 1611 C CA . ASN A 1 206 ? -9.090 19.746 -26.564 1.00 30.11 206 ASN A CA 1
ATOM 1612 C C . ASN A 1 206 ? -7.628 19.955 -26.153 1.00 30.11 206 ASN A C 1
ATOM 1614 O O . ASN A 1 206 ? -6.772 20.249 -26.997 1.00 30.11 206 ASN A O 1
ATOM 1618 N N . ILE A 1 207 ? -7.302 19.665 -24.891 1.00 33.28 207 ILE A N 1
ATOM 1619 C CA . ILE A 1 207 ? -6.024 19.011 -24.637 1.00 33.28 207 ILE A CA 1
ATOM 1620 C C . ILE A 1 207 ? -6.185 17.621 -25.261 1.00 33.28 207 ILE A C 1
ATOM 1622 O O . ILE A 1 207 ? -6.283 16.605 -24.582 1.00 33.28 207 ILE A O 1
ATOM 1626 N N . ALA A 1 208 ? -6.250 17.594 -26.595 1.00 28.72 208 ALA A N 1
ATOM 1627 C CA . ALA A 1 208 ? -5.922 16.460 -27.408 1.00 28.72 208 ALA A CA 1
ATOM 1628 C C . ALA A 1 208 ? -4.452 16.230 -27.099 1.00 28.72 208 ALA A C 1
ATOM 1630 O O . ALA A 1 208 ? -3.547 16.691 -27.795 1.00 28.72 208 ALA A O 1
ATOM 1631 N N . VAL A 1 209 ? -4.219 15.541 -25.985 1.00 34.41 209 VAL A N 1
ATOM 1632 C CA . VAL A 1 209 ? -3.026 14.756 -25.775 1.00 34.41 209 VAL A CA 1
ATOM 1633 C C . VAL A 1 209 ? -3.090 13.709 -26.873 1.00 34.41 209 VAL A C 1
ATOM 1635 O O . VAL A 1 209 ? -3.588 12.598 -26.699 1.00 34.41 209 VAL A O 1
ATOM 1638 N N . ALA A 1 210 ? -2.660 14.119 -28.061 1.00 24.70 210 ALA A N 1
ATOM 1639 C CA . ALA A 1 210 ? -2.389 13.243 -29.163 1.00 24.70 210 ALA A CA 1
ATOM 1640 C C . ALA A 1 210 ? -1.339 12.253 -28.660 1.00 24.70 210 ALA A C 1
ATOM 1642 O O . ALA A 1 210 ? -0.158 12.564 -28.554 1.00 24.70 210 ALA A O 1
ATOM 1643 N N . LEU A 1 211 ? -1.826 11.076 -28.273 1.00 31.73 211 LEU A N 1
ATOM 1644 C CA . LEU A 1 211 ? -1.214 9.794 -28.577 1.00 31.73 211 LEU A CA 1
ATOM 1645 C C . LEU A 1 211 ? 0.308 9.754 -28.379 1.00 31.73 211 LEU A C 1
ATOM 1647 O O . LEU A 1 211 ? 1.052 9.397 -29.286 1.00 31.73 211 LEU A O 1
ATOM 1651 N N . VAL A 1 212 ? 0.770 9.986 -27.152 1.00 29.73 212 VAL A N 1
ATOM 1652 C CA . VAL A 1 212 ? 1.914 9.213 -26.649 1.00 29.73 212 VAL A CA 1
ATOM 1653 C C . VAL A 1 212 ? 1.306 7.927 -26.102 1.00 29.73 212 VAL A C 1
ATOM 1655 O O . VAL A 1 212 ? 0.785 7.880 -24.991 1.00 29.73 212 VAL A O 1
ATOM 1658 N N . GLY A 1 213 ? 1.151 6.955 -27.006 1.00 29.36 213 GLY A N 1
ATOM 1659 C CA . GLY A 1 213 ? 0.114 5.924 -26.944 1.00 29.36 213 GLY A CA 1
ATOM 1660 C C . GLY A 1 213 ? -0.030 5.237 -25.589 1.00 29.36 213 GLY A C 1
ATOM 1661 O O . GLY A 1 213 ? 0.953 4.714 -25.097 1.00 29.36 213 GLY A O 1
ATOM 1662 N N . LYS A 1 214 ? -1.254 5.232 -25.033 1.00 37.38 214 LYS A N 1
ATOM 1663 C CA . LYS A 1 214 ? -1.820 4.446 -23.902 1.00 37.38 214 LYS A CA 1
ATOM 1664 C C . LYS A 1 214 ? -0.970 4.128 -22.639 1.00 37.38 214 LYS A C 1
ATOM 1666 O O . LYS A 1 214 ? -1.543 3.612 -21.684 1.00 37.38 214 LYS A O 1
ATOM 1671 N N . TYR A 1 215 ? 0.332 4.414 -22.578 1.00 38.97 215 TYR A N 1
ATOM 1672 C CA . TYR A 1 215 ? 1.288 3.767 -21.664 1.00 38.97 215 TYR A CA 1
ATOM 1673 C C . TYR A 1 215 ? 2.504 4.623 -21.253 1.00 38.97 215 TYR A C 1
ATOM 1675 O O . TYR A 1 215 ? 3.363 4.115 -20.523 1.00 38.97 215 TYR A O 1
ATOM 1683 N N . ASP A 1 216 ? 2.626 5.886 -21.687 1.00 43.09 216 ASP A N 1
ATOM 1684 C CA . ASP A 1 216 ? 3.794 6.714 -21.336 1.00 43.09 216 ASP A CA 1
ATOM 1685 C C . ASP A 1 216 ? 3.444 7.959 -20.508 1.00 43.09 216 ASP A C 1
ATOM 1687 O O . ASP A 1 216 ? 3.252 9.069 -21.010 1.00 43.09 216 ASP A O 1
ATOM 1691 N N . ARG A 1 217 ? 3.394 7.747 -19.187 1.00 49.88 217 ARG A N 1
ATOM 1692 C CA . ARG A 1 217 ? 3.229 8.794 -18.170 1.00 49.88 217 ARG A CA 1
ATOM 1693 C C . ARG A 1 217 ? 4.377 9.793 -18.145 1.00 49.88 217 ARG A C 1
ATOM 1695 O O . ARG A 1 217 ? 4.147 10.957 -17.828 1.00 49.88 217 ARG A O 1
ATOM 1702 N N . TYR A 1 218 ? 5.598 9.355 -18.445 1.00 45.72 218 TYR A N 1
ATOM 1703 C CA . TYR A 1 218 ? 6.766 10.227 -18.426 1.00 45.72 218 TYR A CA 1
ATOM 1704 C C . TYR A 1 218 ? 6.698 11.189 -19.604 1.00 45.72 218 TYR A C 1
ATOM 1706 O O . TYR A 1 218 ? 6.799 12.397 -19.404 1.00 45.72 218 TYR A O 1
ATOM 1714 N N . ALA A 1 219 ? 6.422 10.685 -20.806 1.00 44.09 219 ALA A N 1
ATOM 1715 C CA . ALA A 1 219 ? 6.249 11.529 -21.976 1.00 44.09 219 ALA A CA 1
ATOM 1716 C C . ALA A 1 219 ? 5.044 12.468 -21.823 1.00 44.09 219 ALA A C 1
ATOM 1718 O O . ALA A 1 219 ? 5.160 13.640 -22.156 1.00 44.09 219 ALA A O 1
ATOM 1719 N N . LEU A 1 220 ? 3.927 12.021 -21.234 1.00 49.28 220 LEU A N 1
ATOM 1720 C CA . LEU A 1 220 ? 2.791 12.903 -20.946 1.00 49.28 220 LEU A CA 1
ATOM 1721 C C . LEU A 1 220 ? 3.141 13.999 -19.928 1.00 49.28 220 LEU A C 1
ATOM 1723 O O . LEU A 1 220 ? 2.907 15.179 -20.185 1.00 49.28 220 LEU A O 1
ATOM 1727 N N . ARG A 1 221 ? 3.751 13.630 -18.795 1.00 53.56 221 ARG A N 1
ATOM 1728 C CA . ARG A 1 221 ? 4.197 14.575 -17.762 1.00 53.56 221 ARG A CA 1
ATOM 1729 C C . ARG A 1 221 ? 5.214 15.567 -18.316 1.00 53.56 221 ARG A C 1
ATOM 1731 O O . ARG A 1 221 ? 5.095 16.755 -18.040 1.00 53.56 221 ARG A O 1
ATOM 1738 N N . GLN A 1 222 ? 6.206 15.112 -19.084 1.00 51.06 222 GLN A N 1
ATOM 1739 C CA . GLN A 1 222 ? 7.215 15.990 -19.677 1.00 51.06 222 GLN A CA 1
ATOM 1740 C C . GLN A 1 222 ? 6.623 16.864 -20.781 1.00 51.06 222 GLN A C 1
ATOM 1742 O O . GLN A 1 222 ? 6.935 18.050 -20.817 1.00 51.06 222 GLN A O 1
ATOM 1747 N N . THR A 1 223 ? 5.734 16.338 -21.626 1.00 48.66 223 THR A N 1
ATOM 1748 C CA . THR A 1 223 ? 5.051 17.116 -22.668 1.00 48.66 223 THR A CA 1
ATOM 1749 C C . THR A 1 223 ? 4.139 18.169 -22.059 1.00 48.66 223 THR A C 1
ATOM 1751 O O . THR A 1 223 ? 4.189 19.304 -22.506 1.00 48.66 223 THR A O 1
ATOM 1754 N N . LEU A 1 224 ? 3.373 17.865 -21.007 1.00 52.31 224 LEU A N 1
ATOM 1755 C CA . LEU A 1 224 ? 2.534 18.858 -20.326 1.00 52.31 224 LEU A CA 1
ATOM 1756 C C . LEU A 1 224 ? 3.368 19.857 -19.525 1.00 52.31 224 LEU A C 1
ATOM 1758 O O . LEU A 1 224 ? 3.143 21.054 -19.637 1.00 52.31 224 LEU A O 1
ATOM 1762 N N . ARG A 1 225 ? 4.395 19.413 -18.794 1.00 52.78 225 ARG A N 1
ATOM 1763 C CA . ARG A 1 225 ? 5.339 20.314 -18.114 1.00 52.78 225 ARG A CA 1
ATOM 1764 C C . ARG A 1 225 ? 6.050 21.242 -19.105 1.00 52.78 225 ARG A C 1
ATOM 1766 O O . ARG A 1 225 ? 6.247 22.414 -18.797 1.00 52.78 225 ARG A O 1
ATOM 1773 N N . THR A 1 226 ? 6.415 20.741 -20.284 1.00 49.72 226 THR A N 1
ATOM 1774 C CA . THR A 1 226 ? 7.028 21.531 -21.364 1.00 49.72 226 THR A CA 1
ATOM 1775 C C . THR A 1 226 ? 6.001 22.452 -22.011 1.00 49.72 226 THR A C 1
ATOM 1777 O O . THR A 1 226 ? 6.251 23.642 -22.096 1.00 49.72 226 THR A O 1
ATOM 1780 N N . ALA A 1 227 ? 4.814 21.962 -22.371 1.00 49.97 227 ALA A N 1
ATOM 1781 C CA . ALA A 1 227 ? 3.738 22.762 -22.953 1.00 49.97 227 ALA A CA 1
ATOM 1782 C C . ALA A 1 227 ? 3.288 23.888 -22.014 1.00 49.97 227 ALA A C 1
ATOM 1784 O O . ALA A 1 227 ? 3.107 25.012 -22.472 1.00 49.97 227 ALA A O 1
ATOM 1785 N N . ILE A 1 228 ? 3.188 23.627 -20.707 1.00 51.19 228 ILE A N 1
ATOM 1786 C CA . ILE A 1 228 ? 2.889 24.646 -19.695 1.00 51.19 228 ILE A CA 1
ATOM 1787 C C . ILE A 1 228 ? 4.010 25.695 -19.664 1.00 51.19 228 ILE A C 1
ATOM 1789 O O . ILE A 1 228 ? 3.744 26.888 -19.765 1.00 51.19 228 ILE A O 1
ATOM 1793 N N . ARG A 1 229 ? 5.278 25.270 -19.618 1.00 51.56 229 ARG A N 1
ATOM 1794 C CA . ARG A 1 229 ? 6.433 26.186 -19.613 1.00 51.56 229 ARG A CA 1
ATOM 1795 C C . ARG A 1 229 ? 6.590 26.992 -20.905 1.00 51.56 229 ARG A C 1
ATOM 1797 O O . ARG A 1 229 ? 7.021 28.134 -20.840 1.00 51.56 229 ARG A O 1
ATOM 1804 N N . THR A 1 230 ? 6.276 26.413 -22.062 1.00 49.19 230 THR A N 1
ATOM 1805 C CA . THR A 1 230 ? 6.476 27.033 -23.381 1.00 49.19 230 THR A CA 1
ATOM 1806 C C . THR A 1 230 ? 5.287 27.905 -23.789 1.00 49.19 230 THR A C 1
ATOM 1808 O O . THR A 1 230 ? 5.495 29.011 -24.278 1.00 49.19 230 THR A O 1
ATOM 1811 N N . LYS A 1 231 ? 4.042 27.457 -23.568 1.00 45.81 231 LYS A N 1
ATOM 1812 C CA . LYS A 1 231 ? 2.824 28.204 -23.939 1.00 45.81 231 LYS A CA 1
ATOM 1813 C C . LYS A 1 231 ? 2.496 29.320 -22.943 1.00 45.81 231 LYS A C 1
ATOM 1815 O O . LYS A 1 231 ? 1.963 30.346 -23.348 1.00 45.81 231 LYS A O 1
ATOM 1820 N N . TYR A 1 232 ? 2.871 29.157 -21.672 1.00 47.56 232 TYR A N 1
ATOM 1821 C CA . TYR A 1 232 ? 2.648 30.144 -20.610 1.00 47.56 232 TYR A CA 1
ATOM 1822 C C . TYR A 1 232 ? 3.959 30.773 -20.111 1.00 47.56 232 TYR A C 1
ATOM 1824 O O . TYR A 1 232 ? 4.052 31.203 -18.968 1.00 47.56 232 TYR A O 1
ATOM 1832 N N . ALA A 1 233 ? 4.973 30.876 -20.978 1.00 42.06 233 ALA A N 1
ATOM 1833 C CA . ALA A 1 233 ? 6.296 31.430 -20.661 1.00 42.06 233 ALA A CA 1
ATOM 1834 C C . ALA A 1 233 ? 6.284 32.888 -20.137 1.00 42.06 233 ALA A C 1
ATOM 1836 O O . ALA A 1 233 ? 7.275 33.335 -19.568 1.00 42.06 233 ALA A O 1
ATOM 1837 N N . GLY A 1 234 ? 5.176 33.624 -20.304 1.00 42.97 234 GLY A N 1
ATOM 1838 C CA . GLY A 1 234 ? 4.962 34.961 -19.726 1.00 42.97 234 GLY A CA 1
ATOM 1839 C C . GLY A 1 234 ? 4.180 34.982 -18.404 1.00 42.97 234 GLY A C 1
ATOM 1840 O O . GLY A 1 234 ? 4.039 36.039 -17.801 1.00 42.97 234 GLY A O 1
ATOM 1841 N N . TRP A 1 235 ? 3.664 33.836 -17.955 1.00 41.25 235 TRP A N 1
ATOM 1842 C CA . TRP A 1 235 ? 2.902 33.676 -16.716 1.00 41.25 235 TRP A CA 1
ATOM 1843 C C . TRP A 1 235 ? 3.786 32.969 -15.690 1.00 41.25 235 TRP A C 1
ATOM 1845 O O . TRP A 1 235 ? 3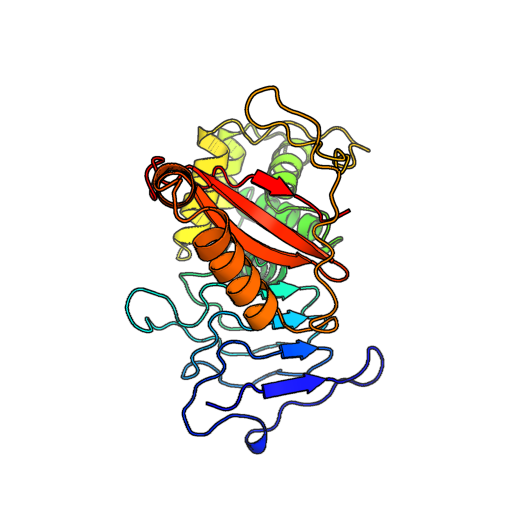.639 31.780 -15.410 1.00 41.25 235 TRP A O 1
ATOM 1855 N N . THR A 1 236 ? 4.743 33.699 -15.127 1.00 41.81 236 THR A N 1
ATOM 1856 C CA . THR A 1 236 ? 5.592 33.201 -14.035 1.00 41.81 236 THR A CA 1
ATOM 1857 C C . THR A 1 236 ? 4.789 32.767 -12.805 1.00 41.81 236 THR A C 1
ATOM 1859 O O . THR A 1 236 ? 5.283 31.955 -12.036 1.00 41.81 236 THR A O 1
ATOM 1862 N N . THR A 1 237 ? 3.543 33.211 -12.646 1.00 44.03 237 THR A N 1
ATOM 1863 C CA . THR A 1 237 ? 2.721 32.981 -11.450 1.00 44.03 237 THR A CA 1
ATOM 1864 C C . THR A 1 237 ? 2.081 31.592 -11.380 1.00 44.03 237 THR A C 1
ATOM 1866 O O . THR A 1 237 ? 2.072 30.979 -10.321 1.00 44.03 237 THR A O 1
ATOM 1869 N N . LEU A 1 238 ? 1.600 31.008 -12.481 1.00 38.84 238 LEU A N 1
ATOM 1870 C CA . LEU A 1 238 ? 0.804 29.767 -12.397 1.00 38.84 238 LEU A CA 1
ATOM 1871 C C . LEU A 1 238 ? 1.650 28.524 -12.061 1.00 38.84 238 LEU A C 1
ATOM 1873 O O . LEU A 1 238 ? 1.218 27.667 -11.300 1.00 38.84 238 LEU A O 1
ATOM 1877 N N . ALA A 1 239 ? 2.892 28.461 -12.552 1.00 39.00 239 ALA A N 1
ATOM 1878 C CA . ALA A 1 239 ? 3.857 27.425 -12.166 1.00 39.00 239 ALA A CA 1
ATOM 1879 C C . ALA A 1 239 ? 4.538 27.694 -10.807 1.00 39.00 239 ALA A C 1
ATOM 1881 O O . ALA A 1 239 ? 5.186 26.801 -10.270 1.00 39.00 239 ALA A O 1
ATOM 1882 N N . GLN A 1 240 ? 4.423 28.915 -10.273 1.00 43.06 240 GLN A N 1
ATOM 1883 C CA . GLN A 1 240 ? 4.862 29.269 -8.917 1.00 43.06 240 GLN A CA 1
ATOM 1884 C C . GLN A 1 240 ? 3.782 29.000 -7.868 1.00 43.06 240 GLN A C 1
ATOM 1886 O O . GLN A 1 240 ? 4.105 28.891 -6.692 1.00 43.06 240 GLN A O 1
ATOM 1891 N N . HIS A 1 241 ? 2.521 28.901 -8.290 1.00 44.16 241 HIS A N 1
ATOM 1892 C CA . HIS A 1 241 ? 1.380 28.748 -7.399 1.00 44.16 241 HIS A CA 1
ATOM 1893 C C . HIS A 1 241 ? 0.749 27.371 -7.443 1.00 44.16 241 HIS A C 1
ATOM 1895 O O . HIS A 1 241 ? -0.144 27.158 -6.649 1.00 44.16 241 HIS A O 1
ATOM 1901 N N . TYR A 1 242 ? 1.163 26.434 -8.305 1.00 47.09 242 TYR A N 1
ATOM 1902 C CA . TYR A 1 242 ? 0.567 25.097 -8.296 1.00 47.09 242 TYR A CA 1
ATOM 1903 C C . TYR A 1 242 ? 1.568 23.965 -8.543 1.00 47.09 242 TYR A C 1
ATOM 1905 O O . TYR A 1 242 ? 2.295 23.962 -9.538 1.00 47.09 242 TYR A O 1
ATOM 1913 N N . ASP A 1 243 ? 1.538 22.953 -7.675 1.00 49.81 243 ASP A N 1
ATOM 1914 C CA . ASP A 1 243 ? 2.140 21.648 -7.944 1.00 49.81 243 ASP A CA 1
ATOM 1915 C C . ASP A 1 243 ? 1.130 20.800 -8.716 1.00 49.81 243 ASP A C 1
ATOM 1917 O O . ASP A 1 243 ? 0.015 20.594 -8.247 1.00 49.81 243 ASP A O 1
ATOM 1921 N N . ILE A 1 244 ? 1.513 20.280 -9.886 1.00 50.75 244 ILE A N 1
ATOM 1922 C CA . ILE A 1 244 ? 0.658 19.417 -10.713 1.00 50.75 244 ILE A CA 1
ATOM 1923 C C . ILE A 1 244 ? 1.246 18.002 -10.747 1.00 50.75 244 ILE A C 1
ATOM 1925 O O . ILE A 1 244 ? 2.393 17.792 -11.157 1.00 50.75 244 ILE A O 1
ATOM 1929 N N . TRP A 1 245 ? 0.446 17.021 -10.338 1.00 46.00 245 TRP A N 1
ATOM 1930 C CA . TRP A 1 245 ? 0.765 15.598 -10.303 1.00 46.00 245 TRP A CA 1
ATOM 1931 C C . TRP A 1 245 ? -0.128 14.819 -11.277 1.00 46.00 245 TRP A C 1
ATOM 1933 O O . TRP A 1 245 ? -1.203 15.266 -11.643 1.00 46.00 245 TRP A O 1
ATOM 1943 N N . PHE A 1 246 ? 0.311 13.656 -11.747 1.00 47.50 246 PHE A N 1
ATOM 1944 C CA . PHE A 1 246 ? -0.470 12.831 -12.672 1.00 47.50 246 PHE A CA 1
ATOM 1945 C C . PHE A 1 246 ? -0.444 11.382 -12.184 1.00 47.50 246 PHE A C 1
ATOM 1947 O O . PHE A 1 246 ? 0.628 10.781 -12.121 1.00 47.50 246 PHE A O 1
ATOM 1954 N N . ALA A 1 247 ? -1.607 10.799 -11.884 1.00 42.69 247 ALA A N 1
ATOM 1955 C CA . ALA A 1 247 ? -1.746 9.352 -11.721 1.00 42.69 247 ALA A CA 1
ATOM 1956 C C . ALA A 1 247 ? -2.425 8.777 -12.951 1.00 42.69 247 ALA A C 1
ATOM 1958 O O . ALA A 1 247 ? -3.501 9.222 -13.307 1.00 42.69 247 ALA A O 1
ATOM 1959 N N . GLN A 1 248 ? -1.911 7.717 -13.559 1.00 43.91 248 GLN A N 1
ATOM 1960 C CA . GLN A 1 248 ? -2.759 6.938 -14.466 1.00 43.91 248 GLN A CA 1
ATOM 1961 C C . GLN A 1 248 ? -3.661 6.058 -13.622 1.00 43.91 248 GLN A C 1
ATOM 1963 O O . GLN A 1 248 ? -3.171 5.040 -13.162 1.00 43.91 248 GLN A O 1
ATOM 1968 N N . LEU A 1 249 ? -4.931 6.409 -13.407 1.00 46.31 249 LEU A N 1
ATOM 1969 C CA . LEU A 1 249 ? -5.931 5.456 -12.925 1.00 46.31 249 LEU A CA 1
ATOM 1970 C C . LEU A 1 249 ? -6.406 4.636 -14.126 1.00 46.31 249 LEU A C 1
ATOM 1972 O O . LEU A 1 249 ? -7.261 5.096 -14.860 1.00 46.31 249 LEU A O 1
ATOM 1976 N N . ASP A 1 250 ? -5.862 3.438 -14.365 1.00 37.78 250 ASP A N 1
ATOM 1977 C CA . ASP A 1 250 ? -6.361 2.545 -15.432 1.00 37.78 250 ASP A CA 1
ATOM 1978 C C . ASP A 1 250 ? -7.913 2.547 -15.474 1.00 37.78 250 ASP A C 1
ATOM 1980 O O . ASP A 1 250 ? -8.513 2.190 -14.453 1.00 37.78 250 ASP A O 1
ATOM 1984 N N . PRO A 1 251 ? -8.564 2.975 -16.583 1.00 40.97 251 PRO A N 1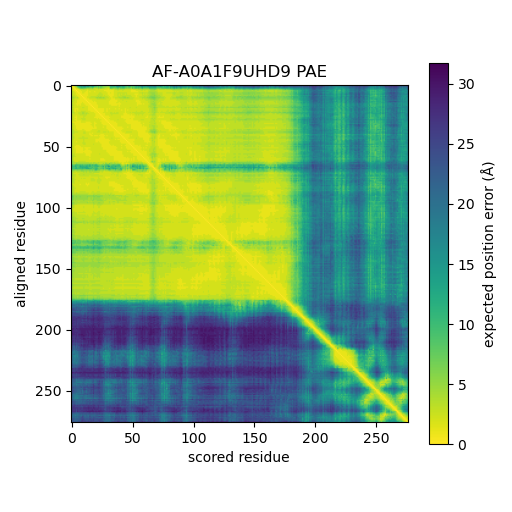
ATOM 1985 C CA . PRO A 1 251 ? -7.994 3.202 -17.922 1.00 40.97 251 PRO A CA 1
ATOM 1986 C C . PRO A 1 251 ? -7.552 4.638 -18.294 1.00 40.97 251 PRO A C 1
ATOM 1988 O O . PRO A 1 251 ? -6.993 4.800 -19.380 1.00 40.97 251 PRO A O 1
ATOM 1991 N N . TYR A 1 252 ? -7.738 5.663 -17.455 1.00 41.56 252 TYR A N 1
ATOM 1992 C CA . TYR A 1 252 ? -7.467 7.072 -17.790 1.00 41.56 252 TYR A CA 1
ATOM 1993 C C . TYR A 1 252 ? -6.453 7.769 -16.853 1.00 41.56 252 TYR A C 1
ATOM 1995 O O . TYR A 1 252 ? -6.441 7.549 -15.642 1.00 41.56 252 TYR A O 1
ATOM 2003 N N . PRO A 1 253 ? -5.580 8.650 -17.372 1.00 46.97 253 PRO A N 1
ATOM 2004 C CA . PRO A 1 253 ? -4.839 9.571 -16.516 1.00 46.97 253 PRO A CA 1
ATOM 2005 C C . PRO A 1 253 ? -5.802 10.434 -15.700 1.00 46.97 253 PRO A C 1
ATOM 2007 O O . PRO A 1 253 ? -6.745 10.954 -16.252 1.00 46.97 253 PRO A O 1
ATOM 2010 N N . ILE A 1 254 ? -5.569 10.581 -14.402 1.00 47.28 254 ILE A N 1
ATOM 2011 C CA . ILE A 1 254 ? -6.057 11.678 -13.571 1.00 47.28 254 ILE A CA 1
ATOM 2012 C C . ILE A 1 254 ? -4.887 12.631 -13.392 1.00 47.28 254 ILE A C 1
ATOM 2014 O O . ILE A 1 254 ? -3.771 12.204 -13.076 1.00 47.28 254 ILE A O 1
ATOM 2018 N N . PHE A 1 255 ? -5.137 13.920 -13.557 1.00 52.09 255 PHE A N 1
ATOM 2019 C CA . PHE A 1 255 ? -4.214 14.937 -13.082 1.00 52.09 255 PHE A CA 1
ATOM 2020 C C . PHE A 1 255 ? -4.695 15.449 -11.732 1.00 52.09 255 PHE A C 1
ATOM 2022 O O . PHE A 1 255 ? -5.890 15.582 -11.483 1.00 52.09 255 PHE A O 1
ATOM 2029 N N . PHE A 1 256 ? -3.746 15.705 -10.853 1.00 48.84 256 PHE A N 1
ATOM 2030 C CA . PHE A 1 256 ? -3.960 16.308 -9.564 1.00 48.84 256 PHE A CA 1
ATOM 2031 C C . PHE A 1 256 ? -3.237 17.640 -9.536 1.00 48.84 256 PHE A C 1
ATOM 2033 O O . PHE A 1 256 ? -2.185 17.779 -10.156 1.00 48.84 256 PHE A O 1
ATOM 2040 N N . TRP A 1 257 ? -3.759 18.614 -8.811 1.00 57.62 257 TRP A N 1
ATOM 2041 C CA . TRP A 1 257 ? -3.041 19.860 -8.586 1.00 57.62 257 TRP A CA 1
ATOM 2042 C C . TRP A 1 257 ? -3.302 20.385 -7.182 1.00 57.62 257 TRP A C 1
ATOM 2044 O O . TRP A 1 257 ? -4.383 20.171 -6.640 1.00 57.62 257 TRP A O 1
ATOM 2054 N N . ARG A 1 258 ? -2.320 21.061 -6.593 1.00 51.75 258 ARG A N 1
ATOM 2055 C CA . ARG A 1 258 ? -2.454 21.782 -5.317 1.00 51.75 258 ARG A CA 1
ATOM 2056 C C . ARG A 1 258 ? -1.807 23.150 -5.422 1.00 51.75 258 ARG A C 1
ATOM 2058 O O . ARG A 1 258 ? -0.903 23.301 -6.239 1.00 51.75 258 ARG A O 1
ATOM 2065 N N . ASP A 1 259 ? -2.220 24.104 -4.594 1.00 52.50 259 ASP A N 1
ATOM 2066 C CA . ASP A 1 259 ? -1.546 25.403 -4.518 1.00 52.50 259 ASP A CA 1
ATOM 2067 C C . ASP A 1 259 ? -0.153 25.246 -3.870 1.00 52.50 259 ASP A C 1
ATOM 2069 O O . ASP A 1 259 ? -0.017 24.688 -2.780 1.00 52.50 259 ASP A O 1
ATOM 2073 N N . ALA A 1 260 ? 0.895 25.704 -4.552 1.00 53.53 260 ALA A N 1
ATOM 2074 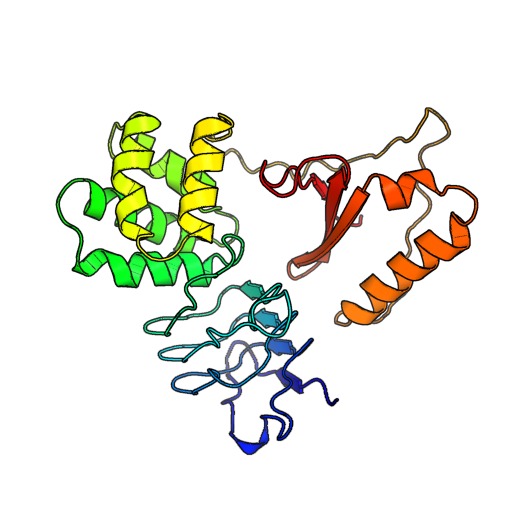C CA . ALA A 1 260 ? 2.290 25.608 -4.130 1.00 53.53 260 ALA A CA 1
ATOM 2075 C C . ALA A 1 260 ? 2.647 26.567 -2.977 1.00 53.53 260 ALA A C 1
ATOM 2077 O O . ALA A 1 260 ? 3.689 26.397 -2.345 1.00 53.53 260 ALA A O 1
ATOM 2078 N N . ASN A 1 261 ? 1.793 27.549 -2.667 1.00 49.97 261 ASN A N 1
ATOM 2079 C CA . ASN A 1 261 ? 1.944 28.418 -1.497 1.00 49.97 261 ASN A CA 1
ATOM 2080 C C . ASN A 1 261 ? 1.414 27.775 -0.203 1.00 49.97 261 ASN A C 1
ATOM 2082 O O . ASN A 1 261 ? 1.582 28.345 0.878 1.00 49.97 261 ASN A O 1
ATOM 2086 N N . MET A 1 262 ? 0.755 26.616 -0.281 1.00 48.31 262 MET A N 1
ATOM 2087 C CA . MET A 1 262 ? 0.321 25.883 0.907 1.00 48.31 262 MET A CA 1
ATOM 2088 C C . MET A 1 262 ? 1.497 25.106 1.506 1.00 48.31 262 MET A C 1
ATOM 2090 O O . MET A 1 262 ? 2.252 24.446 0.793 1.00 48.31 262 MET A O 1
ATOM 2094 N N . SER A 1 263 ? 1.655 25.181 2.834 1.00 42.38 263 SER A N 1
ATOM 2095 C CA . SER A 1 263 ? 2.743 24.495 3.541 1.00 42.38 263 SER A CA 1
ATOM 2096 C C . SER A 1 263 ? 2.763 22.995 3.194 1.00 42.38 263 SER A C 1
ATOM 2098 O O . SER A 1 263 ? 1.717 22.347 3.316 1.00 42.38 263 SER A O 1
ATOM 2100 N N . PRO A 1 264 ? 3.928 22.415 2.830 1.00 45.78 264 PRO A N 1
ATOM 2101 C CA . PRO A 1 264 ? 4.078 20.976 2.596 1.00 45.78 264 PRO A CA 1
ATOM 2102 C C . PRO A 1 264 ? 3.582 20.117 3.767 1.00 45.78 264 PRO A C 1
ATOM 2104 O O . PRO A 1 264 ? 3.149 18.985 3.553 1.00 45.78 264 PRO A O 1
ATOM 2107 N N . ASP A 1 265 ? 3.598 20.683 4.977 1.00 41.03 265 ASP A N 1
ATOM 2108 C CA . ASP A 1 265 ? 3.269 20.013 6.235 1.00 41.03 265 ASP A CA 1
ATOM 2109 C C . ASP A 1 265 ? 1.771 20.070 6.593 1.00 41.03 265 ASP A C 1
ATOM 2111 O O . ASP A 1 265 ? 1.334 19.366 7.502 1.00 41.03 265 ASP A O 1
ATOM 2115 N N . LEU A 1 266 ? 0.960 20.881 5.893 1.00 38.12 266 LEU A N 1
ATOM 2116 C CA . LEU A 1 266 ? -0.472 21.071 6.199 1.00 38.12 266 LEU A CA 1
ATOM 2117 C C . LEU A 1 266 ? -1.420 20.120 5.447 1.00 38.12 266 LE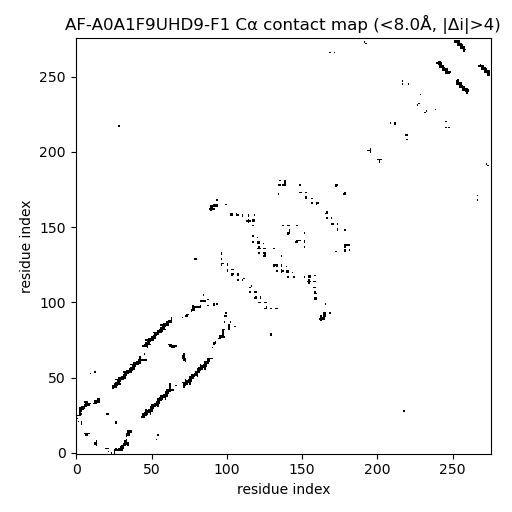U A C 1
ATOM 2119 O O . LEU A 1 266 ? -2.629 20.161 5.662 1.00 38.12 266 LEU A O 1
ATOM 2123 N N . GLY A 1 267 ? -0.877 19.197 4.654 1.00 42.31 267 GLY A N 1
ATOM 2124 C CA . GLY A 1 267 ? -1.638 18.114 4.039 1.00 42.31 267 GLY A CA 1
ATOM 2125 C C . GLY A 1 267 ? -2.439 18.537 2.808 1.00 42.31 267 GLY A C 1
ATOM 2126 O O . GLY A 1 267 ? -3.511 19.113 2.905 1.00 42.31 267 GLY A O 1
ATOM 2127 N N . ASP A 1 268 ? -1.926 18.141 1.644 1.00 50.88 268 ASP A N 1
ATOM 2128 C CA . ASP A 1 268 ? -2.684 17.549 0.540 1.00 50.88 268 ASP A CA 1
ATOM 2129 C C . ASP A 1 268 ? -4.097 18.096 0.222 1.00 50.88 268 ASP A C 1
ATOM 2131 O O . ASP A 1 268 ? -5.057 17.328 0.103 1.00 50.88 268 ASP A O 1
ATOM 2135 N N . ASP A 1 269 ? -4.209 19.391 -0.071 1.00 48.09 269 ASP A N 1
ATOM 2136 C CA . ASP A 1 269 ? -5.302 19.937 -0.893 1.00 48.09 269 ASP A CA 1
ATOM 2137 C C . ASP A 1 269 ? -5.025 19.689 -2.377 1.00 48.09 269 ASP A C 1
ATOM 2139 O O . ASP A 1 269 ? -4.939 20.593 -3.204 1.00 48.09 269 ASP A O 1
ATOM 2143 N N . TRP A 1 270 ? -4.835 18.413 -2.710 1.00 47.47 270 TRP A N 1
ATOM 2144 C CA . TRP A 1 270 ? -4.770 17.972 -4.092 1.00 47.47 270 TRP A CA 1
ATOM 2145 C C . TRP A 1 270 ? -6.188 17.838 -4.631 1.00 47.47 270 TRP A C 1
ATOM 2147 O O . TRP A 1 270 ? -6.954 16.962 -4.225 1.00 47.47 270 TRP A O 1
ATOM 2157 N N . HIS A 1 271 ? -6.522 18.696 -5.579 1.00 48.38 271 HIS A N 1
ATOM 2158 C CA . HIS A 1 271 ? -7.680 18.537 -6.443 1.00 48.38 271 HIS A CA 1
ATOM 2159 C C . HIS A 1 271 ? -7.374 17.474 -7.495 1.00 48.38 271 HIS A C 1
ATOM 2161 O O . HIS A 1 271 ? -6.214 17.302 -7.854 1.00 48.38 271 HIS A O 1
ATOM 2167 N N . ALA A 1 272 ? -8.386 16.754 -7.976 1.00 42.72 272 ALA A N 1
ATOM 2168 C CA . ALA A 1 272 ? -8.249 15.715 -8.993 1.00 42.72 272 ALA A CA 1
ATOM 2169 C C . ALA A 1 272 ? -9.184 16.016 -10.167 1.00 42.72 272 ALA A C 1
ATOM 2171 O O . ALA A 1 272 ? -10.336 16.389 -9.955 1.00 42.72 272 ALA A O 1
ATOM 2172 N N . GLY A 1 273 ? -8.701 15.829 -11.392 1.00 41.66 273 GLY A N 1
ATOM 2173 C CA . GLY A 1 273 ? -9.461 16.032 -12.620 1.00 41.66 273 GLY A CA 1
ATOM 2174 C C . GLY A 1 273 ? -9.255 14.879 -13.595 1.00 41.66 273 GLY A C 1
ATOM 2175 O O . GLY A 1 273 ? -8.147 14.352 -13.741 1.00 41.66 273 GLY A O 1
ATOM 2176 N N . TRP A 1 274 ? -10.336 14.486 -14.264 1.00 38.66 274 TRP A N 1
ATOM 2177 C CA . TRP A 1 274 ? -10.295 13.524 -15.358 1.00 38.66 274 TRP A CA 1
ATOM 2178 C C . TRP A 1 274 ? -10.183 14.280 -16.691 1.00 38.66 274 TRP A C 1
ATOM 2180 O O . TRP A 1 274 ? -10.899 15.260 -16.891 1.00 38.66 274 TRP A O 1
ATOM 2190 N N . PRO A 1 275 ? -9.305 13.862 -17.613 1.00 37.50 275 PRO A N 1
ATOM 2191 C CA . PRO A 1 275 ? -9.358 14.298 -18.993 1.00 37.50 275 PRO A CA 1
ATOM 2192 C C . PRO A 1 275 ? -10.649 13.755 -19.603 1.00 37.50 275 PRO A C 1
ATOM 2194 O O . PRO A 1 275 ? -10.887 12.544 -19.578 1.00 37.50 275 PRO A O 1
ATOM 2197 N N . THR A 1 276 ? -11.476 14.676 -20.090 1.00 38.91 276 THR A N 1
ATOM 2198 C CA . THR A 1 276 ? -12.647 14.388 -20.922 1.00 38.91 276 THR A CA 1
ATOM 2199 C C . THR A 1 276 ? -12.238 14.199 -22.377 1.00 38.91 276 THR A C 1
ATOM 2201 O O . THR A 1 276 ? -11.213 14.792 -22.793 1.00 38.91 276 THR A O 1
#

Solvent-accessible surface area (backbone atoms only — not comparable to full-atom values): 15675 Å² total; per-residue (Å²): 138,69,63,46,77,45,70,40,38,99,91,48,60,33,72,69,50,78,88,71,53,57,93,86,31,51,38,43,62,16,40,35,32,17,28,34,42,55,61,39,81,39,51,80,32,35,30,28,49,18,39,37,34,53,24,35,32,32,43,17,30,47,26,72,48,70,64,74,99,40,47,16,50,43,75,40,43,48,39,79,33,45,36,61,75,34,48,74,35,46,80,45,62,76,84,20,55,42,57,51,37,38,46,30,60,68,31,44,86,78,45,59,74,65,33,27,53,33,36,49,44,26,34,57,50,27,73,70,36,89,88,42,46,66,68,58,15,52,46,50,30,24,72,75,67,73,38,55,73,67,52,42,50,70,26,40,47,69,42,34,70,78,21,62,52,44,43,51,50,56,50,48,38,62,76,67,62,70,74,56,87,74,57,92,86,66,66,79,70,81,68,83,77,84,75,78,69,88,91,60,73,79,76,80,68,72,82,70,76,72,71,67,65,100,76,42,67,64,60,50,49,50,49,50,55,45,48,49,53,65,76,39,65,87,48,71,58,63,75,61,39,38,46,77,48,73,47,73,51,87,95,44,58,30,42,29,38,27,58,52,81,54,62,87,87,73,62,86,67,61,45,77,45,72,80,126

Foldseek 3Di:
DDAQEADDDLVGAAEDDPVSQDPVLENACHEHYSHEQDCAESQSHQQHNYEAELYEHEQYEHHQDDPDPHGSCHNYEHDNYAHHNYHDHLADALLRLNSLLNLLVVQLVVDDDLLNVLSVQLSVQSNVDVLDHSLLSLLSSCVVVVDDLVRSLVSPLSSSVSNVNVNLVSVLCSVVVVSDDQPVPDDPPLPQDQDDDDPPDRCPPDPCPPDPPQRDPPCVVVVVVVCCCPVVVVCPPPVCFKDKDWDAPVRFIKIWMDTNPDDPSNDDPIDIHTDD

Sequence (276 aa):
MARIVLTGTATKLRRLRAADLPADRDLRNSYLRYVDLSGFDLSIYDMRDTDIIDCVGRGVILPDFAAGDLQATDYMQSRRTDWTGAKIPAIVSSYNHDLVVEVLRQAIPSLSGVPLQAAQVVANYVSGDYARSWRDGYWQVMDKLGLDVDGVLANVLPAFKGYPKLESRLRHHHDSGRISPVPPGFRSKADDFEFSVDGVNTVRENIAVALVGKYDRYALRQTLRTAIRTKYAGWTTLAQHYDIWFAQLDPYPIFFWRDANMSPDLGDDWHAGWPT

pLDDT: mean 73.56, std 24.64, range [24.7, 98.56]

Mean predicted aligned error: 12.29 Å

Secondary structure (DSSP, 8-state):
----EEE-BTTBPEEP-GGGS-TT-B-TT-EEESEE-TT-B-TTSB-TT-EEES-B-TT-B---SBSSSSBTTTT-EEES-B-TT-B--TT--TT-HHHHHHHHHHHGGG--HHHHHHHHHHHHHHHT-TTS-HHHHHHHHHHHHT--HHHHHHHHGGGGTT-HHHHHHHHHHHHTT------TT------------TTS-----------STTT-HHHHHHHHHHHHHHHTTT-TTHHHHEEEEEEEETTEEEEEEEETTS-GGG----EEE---